Protein AF-A0A840IIK1-F1 (afdb_monomer_lite)

Foldseek 3Di:
DLPCLLVLLPPPQQDDPRDGQPPLQPHPQDDPPVSLVVLLVVCVVPVLVSLVSLLVSLVVVAASSLVSSLSSCCVNPHLPDDRPSSLVSLVSNLVNCQVVLFACLSDDPSSLVSCCVVVVHCCSSFQFPPQDQQPPPRADDDDFADAADWAWFFFAEPDPQTWTWIWGQYNVRWIFIWIFHQPDPVRRDTDIDTDDTDPGDLVRLLVCLSNRRADGPDGDPNNVSNHRGDPDD

Organism: NCBI:txid912552

Sequence (233 aa):
MLDGLADTITASLITYDGRELFRPRDSTFSIYADRVAPTYEAMRIDRQRAIGEIVDAAFAQGGWALYAGHKLIEETCGLDCREPRYLELLDAALGFLHDRECSGMCLNAPERERWIETNGSMASFWDLDGSAIPPPGSEPPVAELEIGESRLIARLEEREDSNLVFAERSTDGGLAAVIDSVWSDDDPRRSRTVWKTAGDLPSVLRAVADGLPGVPYWASDELRPYLPVRRSR

Secondary structure (DSSP, 8-state):
--TTHHHIIIIIISEETTEETT-TTT--S---HHHHHHHHHHHHH-HHHHHHHHHHHHHHH-THHHHHHHHHHHHHH-TT---HHHHHHHHHHHHHHHHTT--GGGS-HHHHHHHHHHHS-GGGT--B-SPPPPPTT-PPP-PPPPTT-EEEEEESSSSTT--EEEEEE-TTS-EEEEEEEES-SSS--EEEEEEEEESSHHHHHHHHHHH-SS--SEE-TTTGGG--BPPP-

Structure (mmCIF, N/CA/C/O backbone):
data_AF-A0A840IIK1-F1
#
_entry.id   AF-A0A840IIK1-F1
#
loop_
_atom_site.group_PDB
_atom_site.id
_atom_site.type_symbol
_atom_site.label_atom_id
_atom_site.label_alt_id
_atom_site.label_comp_id
_atom_site.label_asym_id
_atom_site.label_entity_id
_atom_site.label_seq_id
_atom_site.pdbx_PDB_ins_code
_atom_site.Cartn_x
_atom_site.Cartn_y
_atom_site.Cartn_z
_atom_site.occupancy
_atom_site.B_iso_or_equiv
_atom_site.auth_seq_id
_atom_site.auth_comp_id
_atom_site.auth_asym_id
_atom_site.auth_atom_id
_atom_site.pdbx_PDB_model_num
ATOM 1 N N . MET A 1 1 ? 26.921 -13.467 -17.399 1.00 48.44 1 MET A N 1
ATOM 2 C CA . MET A 1 1 ? 26.511 -13.250 -15.990 1.00 48.44 1 MET A CA 1
ATOM 3 C C . MET A 1 1 ? 25.258 -12.378 -15.878 1.00 48.44 1 MET A C 1
ATOM 5 O O . MET A 1 1 ? 24.652 -12.404 -14.824 1.00 48.44 1 MET A O 1
ATOM 9 N N . LEU A 1 2 ? 24.859 -11.659 -16.940 1.00 48.28 2 LEU A N 1
ATOM 10 C CA . LEU A 1 2 ? 23.604 -10.890 -17.004 1.00 48.28 2 LEU A CA 1
ATOM 11 C C . LEU A 1 2 ? 22.497 -11.586 -17.828 1.00 48.28 2 LEU A C 1
ATOM 13 O O . LEU A 1 2 ? 21.330 -11.221 -17.726 1.00 48.28 2 LEU A O 1
ATOM 17 N N . ASP A 1 3 ? 22.840 -12.628 -18.597 1.00 46.50 3 ASP A N 1
ATOM 18 C CA . ASP A 1 3 ? 21.863 -13.479 -19.285 1.00 46.50 3 ASP A CA 1
ATOM 19 C C . ASP A 1 3 ? 20.995 -14.204 -18.237 1.00 46.50 3 ASP A C 1
ATOM 21 O O . ASP A 1 3 ? 21.487 -15.085 -17.530 1.00 46.50 3 ASP A O 1
ATOM 25 N N . GLY A 1 4 ? 19.736 -13.778 -18.086 1.00 55.47 4 GLY A N 1
ATOM 26 C CA . GLY A 1 4 ? 18.767 -14.339 -17.128 1.00 55.47 4 GLY A CA 1
ATOM 27 C C . GLY A 1 4 ? 18.035 -13.312 -16.251 1.00 55.47 4 GLY A C 1
ATOM 28 O O . GLY A 1 4 ? 17.075 -13.666 -15.564 1.00 55.47 4 GLY A O 1
ATOM 29 N N . LEU A 1 5 ? 18.426 -12.030 -16.282 1.00 58.44 5 LEU A N 1
ATOM 30 C CA . LEU A 1 5 ? 17.709 -10.977 -15.544 1.00 58.44 5 LEU A CA 1
ATOM 31 C C . LEU A 1 5 ? 16.291 -10.765 -16.111 1.00 58.44 5 LEU A C 1
ATOM 33 O O . LEU A 1 5 ? 15.317 -10.698 -15.364 1.00 58.44 5 LEU A O 1
ATOM 37 N N . ALA A 1 6 ? 16.170 -10.768 -17.442 1.00 55.06 6 ALA A N 1
ATOM 38 C CA . ALA A 1 6 ? 14.887 -10.705 -18.140 1.00 55.06 6 ALA A CA 1
ATOM 39 C C . ALA A 1 6 ? 13.982 -11.909 -17.813 1.00 55.06 6 ALA A C 1
ATOM 41 O O . ALA A 1 6 ? 12.785 -11.724 -17.590 1.00 55.06 6 ALA A O 1
ATOM 42 N N . ASP A 1 7 ? 14.556 -13.112 -17.698 1.00 57.62 7 ASP A N 1
ATOM 43 C CA . ASP A 1 7 ? 13.843 -14.347 -17.322 1.00 57.62 7 ASP A CA 1
ATOM 44 C C . ASP A 1 7 ? 13.365 -14.318 -15.857 1.00 57.62 7 ASP A C 1
ATOM 46 O O . ASP A 1 7 ? 12.302 -14.840 -15.506 1.00 57.62 7 ASP A O 1
ATOM 50 N N . THR A 1 8 ? 14.124 -13.641 -14.988 1.00 57.56 8 THR A N 1
ATOM 51 C CA . THR A 1 8 ? 13.754 -13.412 -13.583 1.00 57.56 8 THR A CA 1
ATOM 52 C C . THR A 1 8 ? 12.526 -12.499 -13.481 1.00 57.56 8 THR A C 1
ATOM 54 O O . THR A 1 8 ? 11.625 -12.772 -12.685 1.00 57.56 8 THR A O 1
ATOM 57 N N . ILE A 1 9 ? 12.435 -11.476 -14.339 1.00 55.06 9 ILE A N 1
ATOM 58 C CA . ILE A 1 9 ? 11.309 -10.527 -14.379 1.00 55.06 9 ILE A CA 1
ATOM 59 C C . ILE A 1 9 ? 10.039 -11.158 -14.964 1.00 55.06 9 ILE A C 1
ATOM 61 O O . ILE A 1 9 ? 8.941 -10.901 -14.478 1.00 55.06 9 ILE A O 1
ATOM 65 N N . THR A 1 10 ? 10.176 -12.016 -15.975 1.00 53.28 10 THR A N 1
ATOM 66 C CA . THR A 1 10 ? 9.046 -12.544 -16.759 1.00 53.28 10 THR A CA 1
ATOM 67 C C . THR A 1 10 ? 8.268 -13.669 -16.095 1.00 53.28 10 THR A C 1
ATOM 69 O O . THR A 1 10 ? 7.045 -13.688 -16.195 1.00 53.28 10 THR A O 1
ATOM 72 N N . ALA A 1 11 ? 8.943 -14.614 -15.437 1.00 45.75 11 ALA A N 1
ATOM 73 C CA . ALA A 1 11 ? 8.281 -15.814 -14.911 1.00 45.75 11 ALA A CA 1
ATOM 74 C C . ALA A 1 11 ? 8.175 -15.839 -13.380 1.00 45.75 11 ALA A C 1
ATOM 76 O O . ALA A 1 11 ? 7.263 -16.455 -12.836 1.00 45.75 11 ALA A O 1
ATOM 77 N N . SER A 1 12 ? 9.110 -15.187 -12.682 1.00 46.91 12 SER A N 1
ATOM 78 C CA . SER A 1 12 ? 9.293 -15.367 -11.232 1.00 46.91 12 SER A CA 1
ATOM 79 C C . SER A 1 12 ? 8.802 -14.192 -10.393 1.00 46.91 12 SER A C 1
ATOM 81 O O . SER A 1 12 ? 8.529 -14.368 -9.212 1.00 46.91 12 SER A O 1
ATOM 83 N N . LEU A 1 13 ? 8.719 -13.000 -10.990 1.00 50.56 13 LEU A N 1
ATOM 84 C CA . LEU A 1 13 ? 8.170 -11.819 -10.335 1.00 50.56 13 LEU A CA 1
ATOM 85 C C . LEU A 1 13 ? 6.664 -11.715 -10.560 1.00 50.56 13 LEU A C 1
ATOM 87 O O . LEU A 1 13 ? 5.955 -11.352 -9.647 1.00 50.56 13 LEU A O 1
ATOM 91 N N . ILE A 1 14 ? 6.130 -12.075 -11.725 1.00 51.31 14 ILE A N 1
ATOM 92 C CA . ILE A 1 14 ? 4.693 -11.894 -11.981 1.00 51.31 14 ILE A CA 1
ATOM 93 C C . ILE A 1 14 ? 3.862 -12.908 -11.194 1.00 51.31 14 ILE A C 1
ATOM 95 O O . ILE A 1 14 ? 2.811 -12.540 -10.678 1.00 51.31 14 ILE A O 1
ATOM 99 N N . THR A 1 15 ? 4.340 -14.151 -11.054 1.00 49.41 15 THR A N 1
ATOM 100 C CA . THR A 1 15 ? 3.600 -15.220 -10.378 1.00 49.41 15 THR A CA 1
ATOM 101 C C . THR A 1 15 ? 4.445 -16.063 -9.427 1.00 49.41 15 THR A C 1
ATOM 103 O O . THR A 1 15 ? 5.536 -16.490 -9.795 1.00 49.41 15 THR A O 1
ATOM 106 N N . TYR A 1 16 ? 3.903 -16.389 -8.254 1.00 43.62 16 TYR A N 1
ATOM 107 C CA . TYR A 1 16 ? 4.421 -17.405 -7.333 1.00 43.62 16 TYR A CA 1
ATOM 108 C C . TYR A 1 16 ? 3.326 -18.431 -7.094 1.00 43.62 16 TYR A C 1
ATOM 110 O O . TYR A 1 16 ? 2.201 -18.062 -6.767 1.00 43.62 16 TYR A O 1
ATOM 118 N N . ASP A 1 17 ? 3.640 -19.703 -7.329 1.00 47.62 17 ASP A N 1
ATOM 119 C CA . ASP A 1 17 ? 2.693 -20.812 -7.168 1.00 47.62 17 ASP A CA 1
ATOM 120 C C . ASP A 1 17 ? 1.339 -20.592 -7.887 1.00 47.62 17 ASP A C 1
ATOM 122 O O . ASP A 1 17 ? 0.252 -20.844 -7.373 1.00 47.62 17 ASP A O 1
ATOM 126 N N . GLY A 1 18 ? 1.395 -20.026 -9.100 1.00 48.88 18 GLY A N 1
ATOM 127 C CA . GLY A 1 18 ? 0.210 -19.737 -9.917 1.00 48.88 18 GLY A CA 1
ATOM 128 C C . GLY A 1 18 ? -0.578 -18.477 -9.529 1.00 48.88 18 GLY A C 1
ATOM 129 O O . GLY A 1 18 ? -1.633 -18.233 -10.116 1.00 48.88 18 GLY A O 1
ATOM 130 N N . ARG A 1 19 ? -0.087 -17.656 -8.589 1.00 47.59 19 ARG A N 1
ATOM 131 C CA . ARG A 1 19 ? -0.745 -16.418 -8.124 1.00 47.59 19 ARG A CA 1
ATOM 132 C C . ARG A 1 19 ? 0.045 -15.173 -8.480 1.00 47.59 19 ARG A C 1
ATOM 134 O O . ARG A 1 19 ? 1.263 -15.191 -8.367 1.00 47.59 19 ARG A O 1
ATOM 141 N N . GLU A 1 20 ? -0.640 -14.091 -8.853 1.00 55.06 20 GLU A N 1
ATOM 142 C CA . GLU A 1 20 ? -0.004 -12.805 -9.167 1.00 55.06 20 GLU A CA 1
ATOM 143 C C . GLU A 1 20 ? 0.646 -12.177 -7.917 1.00 55.06 20 GLU A C 1
ATOM 145 O O . GLU A 1 20 ? -0.054 -11.728 -7.014 1.00 55.06 20 GLU A O 1
ATOM 150 N N . LEU A 1 21 ? 1.980 -12.113 -7.871 1.00 47.47 21 LEU A N 1
ATOM 151 C CA . LEU A 1 21 ? 2.758 -11.650 -6.706 1.00 47.47 21 LEU A CA 1
ATOM 152 C C . LEU A 1 21 ? 2.650 -10.148 -6.429 1.00 47.47 21 LEU A C 1
ATOM 154 O O . LEU A 1 21 ? 2.956 -9.700 -5.329 1.00 47.47 21 LEU A O 1
ATOM 158 N N . PHE A 1 22 ? 2.245 -9.366 -7.427 1.00 51.66 22 PHE A N 1
ATOM 159 C CA . PHE A 1 22 ? 2.295 -7.907 -7.377 1.00 51.66 22 PHE A CA 1
ATOM 160 C C . PHE A 1 22 ? 0.934 -7.248 -7.270 1.00 51.66 22 PHE A C 1
ATOM 162 O O . PHE A 1 22 ? 0.838 -6.051 -7.510 1.00 51.66 22 PHE A O 1
ATOM 169 N N . ARG A 1 23 ? -0.112 -7.971 -6.852 1.00 51.12 23 ARG A N 1
ATOM 170 C CA . ARG A 1 23 ? -1.316 -7.289 -6.376 1.00 51.12 23 ARG A CA 1
ATOM 171 C C . ARG A 1 23 ? -0.930 -6.492 -5.131 1.00 51.12 23 ARG A C 1
ATOM 173 O O . ARG A 1 23 ? -0.598 -7.104 -4.117 1.00 51.12 23 ARG A O 1
ATOM 180 N N . PRO A 1 24 ? -1.019 -5.150 -5.144 1.00 44.84 24 PRO A N 1
ATOM 181 C CA . PRO A 1 24 ? -0.663 -4.345 -3.979 1.00 44.84 24 PRO A CA 1
ATOM 182 C C . PRO A 1 24 ? -1.517 -4.669 -2.742 1.00 44.84 24 PRO A C 1
ATOM 184 O O . PRO A 1 24 ? -1.165 -4.294 -1.630 1.00 44.84 24 PRO A O 1
ATOM 187 N N . ARG A 1 25 ? -2.645 -5.373 -2.932 1.00 39.66 25 ARG A N 1
ATOM 188 C CA . ARG A 1 25 ? -3.500 -5.893 -1.859 1.00 39.66 25 ARG A CA 1
ATOM 189 C C . ARG A 1 25 ? -2.951 -7.144 -1.158 1.00 39.66 25 ARG A C 1
ATOM 191 O O . ARG A 1 25 ? -3.272 -7.321 0.012 1.00 39.66 25 ARG A O 1
ATOM 198 N N . ASP A 1 26 ? -2.117 -7.944 -1.826 1.00 39.00 26 ASP A N 1
ATOM 199 C CA . ASP A 1 26 ? -1.758 -9.304 -1.386 1.00 39.00 26 ASP A CA 1
ATOM 200 C C . ASP A 1 26 ? -0.263 -9.460 -1.051 1.00 39.00 26 ASP A C 1
ATOM 202 O O . ASP A 1 26 ? 0.130 -10.420 -0.390 1.00 39.00 26 ASP A O 1
ATOM 206 N N . SER A 1 27 ? 0.591 -8.521 -1.477 1.00 42.03 27 SER A N 1
ATOM 207 C CA . SER A 1 27 ? 2.039 -8.601 -1.259 1.00 42.03 27 SER A CA 1
ATOM 208 C C . SER A 1 27 ? 2.471 -7.730 -0.075 1.00 42.03 27 SER A C 1
ATOM 210 O O . SER A 1 27 ? 2.446 -6.497 -0.140 1.00 42.03 27 SER A O 1
ATOM 212 N N . THR A 1 28 ? 2.945 -8.353 1.003 1.00 41.72 28 THR A N 1
ATOM 213 C CA . THR A 1 28 ? 3.730 -7.668 2.035 1.00 41.72 28 THR A CA 1
ATOM 214 C C . THR A 1 28 ? 5.149 -7.407 1.516 1.00 41.72 28 THR A C 1
ATOM 216 O O . THR A 1 28 ? 6.083 -8.126 1.846 1.00 41.72 28 THR A O 1
ATOM 219 N N . PHE A 1 29 ? 5.287 -6.383 0.674 1.00 47.34 29 PHE A N 1
ATOM 220 C CA . PHE A 1 29 ? 6.441 -5.475 0.572 1.00 47.34 29 PHE A CA 1
ATOM 221 C C . PHE A 1 29 ? 7.881 -6.024 0.487 1.00 47.34 29 PHE A C 1
ATOM 223 O O . PHE A 1 29 ? 8.813 -5.294 0.805 1.00 47.34 29 PHE A O 1
ATOM 230 N N . SER A 1 30 ? 8.134 -7.235 -0.003 1.00 49.75 30 SER A N 1
ATOM 231 C CA . SER A 1 30 ? 9.507 -7.625 -0.344 1.00 49.75 30 SER A CA 1
ATOM 232 C C . SER A 1 30 ? 9.513 -8.597 -1.509 1.00 49.75 30 SER A C 1
ATOM 234 O O . SER A 1 30 ? 8.868 -9.644 -1.470 1.00 49.75 30 SER A O 1
ATOM 236 N N . ILE A 1 31 ? 10.253 -8.246 -2.560 1.00 55.19 31 ILE A N 1
ATOM 237 C CA . ILE A 1 31 ? 10.666 -9.236 -3.550 1.00 55.19 31 ILE A CA 1
ATOM 238 C C . ILE A 1 31 ? 11.525 -10.244 -2.792 1.00 55.19 31 ILE A C 1
ATOM 240 O O . ILE A 1 31 ? 12.481 -9.846 -2.130 1.00 55.19 31 ILE A O 1
ATOM 244 N N . TYR A 1 32 ? 11.174 -11.532 -2.855 1.00 55.47 32 TYR A N 1
ATOM 245 C CA . TYR A 1 32 ? 11.886 -12.571 -2.112 1.00 55.47 32 TYR A CA 1
ATOM 246 C C . TYR A 1 32 ? 13.407 -12.440 -2.291 1.00 55.47 32 TYR A C 1
ATOM 248 O O . TYR A 1 32 ? 13.907 -12.280 -3.407 1.00 55.47 32 TYR A O 1
ATOM 256 N N . ALA A 1 33 ? 14.142 -12.478 -1.175 1.00 52.97 33 ALA A N 1
ATOM 257 C CA . ALA A 1 33 ? 15.565 -12.137 -1.116 1.00 52.97 33 ALA A CA 1
ATOM 258 C C . ALA A 1 33 ? 16.447 -12.959 -2.080 1.00 52.97 33 ALA A C 1
ATOM 260 O O . ALA A 1 33 ? 17.458 -12.463 -2.581 1.00 52.97 33 ALA A O 1
ATOM 261 N N . ASP A 1 34 ? 16.051 -14.195 -2.385 1.00 56.12 34 ASP A N 1
ATOM 262 C CA . ASP A 1 34 ? 16.707 -15.076 -3.357 1.00 56.12 34 ASP A CA 1
ATOM 263 C C . ASP A 1 34 ? 16.598 -14.563 -4.805 1.00 56.12 34 ASP A C 1
ATOM 265 O O . ASP A 1 34 ? 17.477 -14.834 -5.623 1.00 56.12 34 ASP A O 1
ATOM 269 N N . ARG A 1 35 ? 15.563 -13.775 -5.117 1.00 60.09 35 ARG A N 1
ATOM 270 C CA . ARG A 1 35 ? 15.345 -13.143 -6.430 1.00 60.09 35 ARG A CA 1
ATOM 271 C C . ARG A 1 35 ? 16.007 -11.776 -6.556 1.00 60.09 35 ARG A C 1
ATOM 273 O O . ARG A 1 35 ? 16.349 -11.369 -7.664 1.00 60.09 35 ARG A O 1
ATOM 280 N N . VAL A 1 36 ? 16.238 -11.087 -5.439 1.00 64.62 36 VAL A N 1
ATOM 281 C CA . VAL A 1 36 ? 16.934 -9.790 -5.432 1.00 64.62 36 VAL A CA 1
ATOM 282 C C . VAL A 1 36 ? 18.457 -9.967 -5.455 1.00 64.62 36 VAL A C 1
ATOM 284 O O . VAL A 1 36 ? 19.153 -9.149 -6.051 1.00 64.62 36 VAL A O 1
ATOM 287 N N . ALA A 1 37 ? 18.999 -11.048 -4.879 1.00 69.50 37 ALA A N 1
ATOM 288 C CA . ALA A 1 37 ? 20.448 -11.262 -4.765 1.00 69.50 37 ALA A CA 1
ATOM 289 C C . ALA A 1 37 ? 21.234 -11.197 -6.099 1.00 69.50 37 ALA A C 1
ATOM 291 O O . ALA A 1 37 ? 22.254 -10.501 -6.138 1.00 69.50 37 ALA A O 1
ATOM 292 N N . PRO A 1 38 ? 20.790 -11.824 -7.210 1.00 70.94 38 PRO A N 1
ATOM 293 C CA . PRO A 1 38 ? 21.464 -11.674 -8.504 1.00 70.94 38 PRO A CA 1
ATOM 294 C C . PRO A 1 38 ? 21.407 -10.235 -9.031 1.00 70.94 38 PRO A C 1
ATOM 296 O O . PRO A 1 38 ? 22.366 -9.746 -9.628 1.00 70.94 38 PRO A O 1
ATOM 299 N N . THR A 1 39 ? 20.300 -9.539 -8.763 1.00 73.88 39 THR A N 1
ATOM 300 C CA . THR A 1 39 ? 20.103 -8.145 -9.162 1.00 73.88 39 THR A CA 1
ATOM 301 C C . THR A 1 39 ? 21.016 -7.205 -8.378 1.00 73.88 39 THR A C 1
ATOM 303 O O . THR A 1 39 ? 21.599 -6.305 -8.977 1.00 73.88 39 THR A O 1
ATOM 306 N N . TYR A 1 40 ? 21.226 -7.433 -7.076 1.00 78.50 40 TYR A N 1
ATOM 307 C CA . TYR A 1 40 ? 22.198 -6.669 -6.283 1.00 78.50 40 TYR A CA 1
ATOM 308 C C . TYR A 1 40 ? 23.610 -6.763 -6.863 1.00 78.50 40 TYR A C 1
ATOM 310 O O . TYR A 1 40 ? 24.291 -5.747 -6.989 1.00 78.50 40 TYR A O 1
ATOM 318 N N . GLU A 1 41 ? 24.050 -7.962 -7.251 1.00 80.25 41 GLU A N 1
ATOM 319 C CA . GLU A 1 41 ? 25.387 -8.147 -7.818 1.00 80.25 41 GLU A CA 1
ATOM 320 C C . GLU A 1 41 ? 25.516 -7.487 -9.198 1.00 80.25 41 GLU A C 1
ATOM 322 O O . GLU A 1 41 ? 26.504 -6.798 -9.461 1.00 80.25 41 GLU A O 1
ATOM 327 N N . ALA A 1 42 ? 24.497 -7.611 -10.054 1.00 81.06 42 ALA A N 1
ATOM 328 C CA . ALA A 1 42 ? 24.447 -6.915 -11.341 1.00 81.06 42 ALA A CA 1
ATOM 329 C C . ALA A 1 42 ? 24.504 -5.384 -11.171 1.00 81.06 42 ALA A C 1
ATOM 331 O O . ALA A 1 42 ? 25.323 -4.721 -11.812 1.00 81.06 42 ALA A O 1
ATOM 332 N N . MET A 1 43 ? 23.698 -4.835 -10.255 1.00 84.50 43 MET A N 1
ATOM 333 C CA . MET A 1 43 ? 23.668 -3.405 -9.925 1.00 84.50 43 MET A CA 1
ATOM 334 C C . MET A 1 43 ? 24.995 -2.907 -9.343 1.00 84.50 43 MET A C 1
ATOM 336 O O . MET A 1 43 ? 25.400 -1.776 -9.612 1.00 84.50 43 MET A O 1
ATOM 340 N N . ARG A 1 44 ? 25.698 -3.744 -8.570 1.00 85.19 44 ARG A N 1
ATOM 341 C CA . ARG A 1 44 ? 27.023 -3.435 -8.013 1.00 85.19 44 ARG A CA 1
ATOM 342 C C . ARG A 1 44 ? 28.104 -3.351 -9.094 1.00 85.19 44 ARG A C 1
ATOM 344 O O . ARG A 1 44 ? 29.035 -2.561 -8.951 1.00 85.19 44 ARG A O 1
ATOM 351 N N . ILE A 1 45 ? 28.014 -4.183 -10.133 1.00 88.12 45 ILE A N 1
ATOM 352 C CA . ILE A 1 45 ? 28.992 -4.237 -11.230 1.00 88.12 45 ILE A CA 1
ATOM 353 C C . ILE A 1 45 ? 28.777 -3.084 -12.214 1.00 88.12 45 ILE A C 1
ATOM 355 O O . ILE A 1 45 ? 29.727 -2.370 -12.529 1.00 88.12 45 ILE A O 1
ATOM 359 N N . ASP A 1 46 ? 27.550 -2.919 -12.709 1.00 87.62 46 ASP A N 1
ATOM 360 C CA . ASP A 1 46 ? 27.192 -1.899 -13.698 1.00 87.62 46 ASP A CA 1
ATOM 361 C C . ASP A 1 46 ? 25.717 -1.509 -13.536 1.00 87.62 46 ASP A C 1
ATOM 363 O O . ASP A 1 46 ? 24.815 -2.051 -14.180 1.00 87.62 46 ASP A O 1
ATOM 367 N N . ARG A 1 47 ? 25.481 -0.552 -12.634 1.00 88.94 47 ARG A N 1
ATOM 368 C CA . ARG A 1 47 ? 24.143 -0.077 -12.269 1.00 88.94 47 ARG A CA 1
ATOM 369 C C . ARG A 1 47 ? 23.343 0.414 -13.471 1.00 88.94 47 ARG A C 1
ATOM 371 O O . ARG A 1 47 ? 22.176 0.063 -13.611 1.00 88.94 47 ARG A O 1
ATOM 378 N N . GLN A 1 48 ? 23.951 1.232 -14.328 1.00 91.25 48 GLN A N 1
ATOM 379 C CA . GLN A 1 48 ? 23.238 1.864 -15.437 1.00 91.25 48 GLN A CA 1
ATOM 380 C C . GLN A 1 48 ? 22.780 0.817 -16.452 1.00 91.25 48 GLN A C 1
ATOM 382 O O . GLN A 1 48 ? 21.634 0.848 -16.909 1.00 91.25 48 GLN A O 1
ATOM 387 N N . ARG A 1 49 ? 23.657 -0.141 -16.769 1.00 88.06 49 ARG A N 1
ATOM 388 C CA . ARG A 1 49 ? 23.307 -1.256 -17.643 1.00 88.06 49 ARG A CA 1
ATOM 389 C C . ARG A 1 49 ? 22.235 -2.148 -17.022 1.00 88.06 49 ARG A C 1
ATOM 391 O O . ARG A 1 49 ? 21.267 -2.460 -17.707 1.00 88.06 49 ARG A O 1
ATOM 398 N N . ALA A 1 50 ? 22.375 -2.513 -15.748 1.00 88.94 50 ALA A N 1
ATOM 399 C CA . ALA A 1 50 ? 21.408 -3.362 -15.054 1.00 88.94 50 ALA A CA 1
ATOM 400 C C . ALA A 1 50 ? 20.012 -2.715 -14.992 1.00 88.94 50 ALA A C 1
ATOM 402 O O . ALA A 1 50 ? 19.026 -3.371 -15.315 1.00 88.94 50 ALA A O 1
ATOM 403 N N . ILE A 1 51 ? 19.918 -1.417 -14.667 1.00 91.44 51 ILE A N 1
ATOM 404 C CA . ILE A 1 51 ? 18.655 -0.660 -14.746 1.00 91.44 51 ILE A CA 1
ATOM 405 C C . ILE A 1 51 ? 18.089 -0.720 -16.163 1.00 91.44 51 ILE A C 1
ATOM 407 O O . ILE A 1 51 ? 16.908 -1.004 -16.331 1.00 91.44 51 ILE A O 1
ATOM 411 N N . GLY A 1 52 ? 18.921 -0.485 -17.181 1.00 91.62 52 GLY A N 1
ATOM 412 C CA . GLY A 1 52 ? 18.495 -0.553 -18.575 1.00 91.62 52 GLY A CA 1
ATOM 413 C C . GLY A 1 52 ? 17.880 -1.902 -18.948 1.00 91.62 52 GLY A C 1
ATOM 414 O O . GLY A 1 52 ? 16.792 -1.932 -19.513 1.00 91.62 52 GLY A O 1
ATOM 415 N N . GLU A 1 53 ? 18.529 -3.003 -18.571 1.00 88.81 53 GLU A N 1
ATOM 416 C CA . GLU A 1 53 ? 18.052 -4.365 -18.837 1.00 88.81 53 GLU A CA 1
ATOM 417 C C . GLU A 1 53 ? 16.730 -4.676 -18.108 1.00 88.81 53 GLU A C 1
ATOM 419 O O . GLU A 1 53 ? 15.840 -5.287 -18.701 1.00 88.81 53 GLU A O 1
ATOM 424 N N . ILE A 1 54 ? 16.556 -4.213 -16.860 1.00 88.12 54 ILE A N 1
ATOM 425 C CA . ILE A 1 54 ? 15.279 -4.345 -16.130 1.00 88.12 54 ILE A CA 1
ATOM 426 C C . ILE A 1 54 ? 14.172 -3.567 -16.838 1.00 88.12 54 ILE A C 1
ATOM 428 O O . ILE A 1 54 ? 13.082 -4.098 -17.047 1.00 88.12 54 ILE A O 1
ATOM 432 N N . VAL A 1 55 ? 14.452 -2.315 -17.207 1.00 93.00 55 VAL A N 1
ATOM 433 C CA . VAL A 1 55 ? 13.502 -1.430 -17.890 1.00 93.00 55 VAL A CA 1
ATOM 434 C C . VAL A 1 55 ? 13.066 -2.048 -19.219 1.00 93.00 55 VAL A C 1
ATOM 436 O O . VAL A 1 55 ? 11.868 -2.177 -19.463 1.00 93.00 55 VAL A O 1
ATOM 439 N N . ASP A 1 56 ? 14.015 -2.496 -20.044 1.00 91.31 56 ASP A N 1
ATOM 440 C CA . ASP A 1 56 ? 13.733 -3.131 -21.335 1.00 91.31 56 ASP A CA 1
ATOM 441 C C . ASP A 1 56 ? 12.872 -4.395 -21.177 1.00 91.31 56 ASP A C 1
ATOM 443 O O . ASP A 1 56 ? 11.886 -4.573 -21.896 1.00 91.31 56 ASP A O 1
ATOM 447 N N . ALA A 1 57 ? 13.191 -5.249 -20.199 1.00 86.06 57 ALA A N 1
ATOM 448 C CA . ALA A 1 57 ? 12.419 -6.458 -19.925 1.00 86.06 57 ALA A CA 1
ATOM 449 C C . ALA A 1 57 ? 10.998 -6.151 -19.422 1.00 86.06 57 ALA A C 1
ATOM 451 O O . ALA A 1 57 ? 10.037 -6.783 -19.865 1.00 86.06 57 ALA A O 1
ATOM 452 N N . ALA A 1 58 ? 10.851 -5.175 -18.524 1.00 87.81 58 ALA A N 1
ATOM 453 C CA . ALA A 1 58 ? 9.559 -4.774 -17.982 1.00 87.81 58 ALA A CA 1
ATOM 454 C C . ALA A 1 58 ? 8.646 -4.185 -19.069 1.00 87.81 58 ALA A C 1
ATOM 456 O O . ALA A 1 58 ? 7.482 -4.577 -19.168 1.00 87.81 58 ALA A O 1
ATOM 457 N N . PHE A 1 59 ? 9.173 -3.311 -19.933 1.00 93.00 59 PHE A N 1
ATOM 458 C CA . PHE A 1 59 ? 8.418 -2.747 -21.058 1.00 93.00 59 PHE A CA 1
ATOM 459 C C . PHE A 1 59 ? 8.042 -3.788 -22.112 1.00 93.00 59 PHE A C 1
ATOM 461 O O . PHE A 1 59 ? 6.937 -3.726 -22.649 1.00 93.00 59 PHE A O 1
ATOM 468 N N . ALA A 1 60 ? 8.917 -4.758 -22.393 1.00 87.88 60 ALA A N 1
ATOM 469 C CA . ALA A 1 60 ? 8.618 -5.827 -23.345 1.00 87.88 60 ALA A CA 1
ATOM 470 C C . ALA A 1 60 ? 7.413 -6.685 -22.920 1.00 87.88 60 ALA A C 1
ATOM 472 O O . ALA A 1 60 ? 6.722 -7.233 -23.777 1.00 87.88 60 ALA A O 1
ATOM 473 N N . GLN A 1 61 ? 7.161 -6.797 -21.614 1.00 85.25 61 GLN A N 1
ATOM 474 C CA . GLN A 1 61 ? 6.052 -7.577 -21.061 1.00 85.25 61 GLN A CA 1
ATOM 475 C C . GLN A 1 61 ? 4.813 -6.739 -20.749 1.00 85.25 61 GLN A C 1
ATOM 477 O O . GLN A 1 61 ? 3.687 -7.198 -20.941 1.00 85.25 61 GLN A O 1
ATOM 482 N N . GLY A 1 62 ? 5.006 -5.510 -20.268 1.00 87.19 62 GLY A N 1
ATOM 483 C CA . GLY A 1 62 ? 3.922 -4.646 -19.817 1.00 87.19 62 GLY A CA 1
ATOM 484 C C . GLY A 1 62 ? 3.200 -5.175 -18.571 1.00 87.19 62 GLY A C 1
ATOM 485 O O . GLY A 1 62 ? 3.654 -6.085 -17.874 1.00 87.19 62 GLY A O 1
ATOM 486 N N . GLY A 1 63 ? 2.046 -4.577 -18.271 1.00 83.88 63 GLY A N 1
ATOM 487 C CA . GLY A 1 63 ? 1.197 -4.991 -17.156 1.00 83.88 63 GLY A CA 1
ATOM 488 C C . GLY A 1 63 ? 1.921 -4.975 -15.804 1.00 83.88 63 GLY A C 1
ATOM 489 O O . GLY A 1 63 ? 2.685 -4.061 -15.501 1.00 83.88 63 GLY A O 1
ATOM 490 N N . TRP A 1 64 ? 1.725 -6.028 -15.006 1.00 80.44 64 TRP A N 1
ATOM 491 C CA . TRP A 1 64 ? 2.365 -6.176 -13.693 1.00 80.44 64 TRP A CA 1
ATOM 492 C C . TRP A 1 64 ? 3.900 -6.220 -13.745 1.00 80.44 64 TRP A C 1
ATOM 494 O O . TRP A 1 64 ? 4.537 -5.889 -12.746 1.00 80.44 64 TRP A O 1
ATOM 504 N N . ALA A 1 65 ? 4.508 -6.566 -14.888 1.00 81.88 65 ALA A N 1
ATOM 505 C CA . ALA A 1 65 ? 5.964 -6.554 -15.036 1.00 81.88 65 ALA A CA 1
ATOM 506 C C . ALA A 1 65 ? 6.551 -5.140 -14.892 1.00 81.88 65 ALA A C 1
ATOM 508 O O 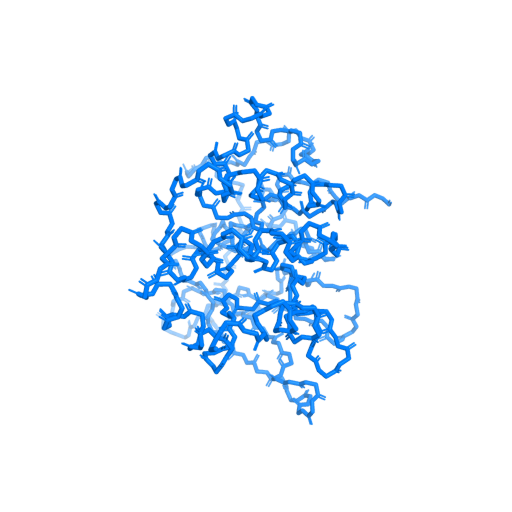. ALA A 1 65 ? 7.674 -4.994 -14.410 1.00 81.88 65 ALA A O 1
ATOM 509 N N . LEU A 1 66 ? 5.780 -4.105 -15.248 1.00 89.38 66 LEU A N 1
ATOM 510 C CA . LEU A 1 66 ? 6.171 -2.706 -15.064 1.00 89.38 66 LEU A CA 1
ATOM 511 C C . LEU A 1 66 ? 6.351 -2.385 -13.578 1.00 89.38 66 LEU A C 1
ATOM 513 O O . LEU A 1 66 ? 7.404 -1.901 -13.164 1.00 89.38 66 LEU A O 1
ATOM 517 N N . TYR A 1 67 ? 5.347 -2.723 -12.763 1.00 86.56 67 TYR A N 1
ATOM 518 C CA . TYR A 1 67 ? 5.400 -2.484 -11.322 1.00 86.56 67 TYR A CA 1
ATOM 519 C C . TYR A 1 67 ? 6.456 -3.358 -10.635 1.00 86.56 67 TYR A C 1
ATOM 521 O O . TYR A 1 67 ? 7.208 -2.867 -9.796 1.00 86.56 67 TYR A O 1
ATOM 529 N N . ALA A 1 68 ? 6.591 -4.620 -11.047 1.00 81.62 68 ALA A N 1
ATOM 530 C CA . ALA A 1 68 ? 7.627 -5.510 -10.534 1.00 81.62 68 ALA A CA 1
ATOM 531 C C . ALA A 1 68 ? 9.049 -4.991 -10.806 1.00 81.62 68 ALA A C 1
ATOM 533 O O . ALA A 1 68 ? 9.892 -4.994 -9.907 1.00 81.62 68 ALA A O 1
ATOM 534 N N . GLY A 1 69 ? 9.313 -4.519 -12.030 1.00 87.31 69 GLY A N 1
ATOM 535 C CA . GLY A 1 69 ? 10.600 -3.931 -12.403 1.00 87.31 69 GLY A CA 1
ATOM 536 C C . GLY A 1 69 ? 10.917 -2.673 -11.593 1.00 87.31 69 GLY A C 1
ATOM 537 O O . GLY A 1 69 ? 12.039 -2.526 -11.108 1.00 87.31 69 GLY A O 1
ATOM 538 N N . HIS A 1 70 ? 9.916 -1.812 -11.379 1.00 90.75 70 HIS A N 1
ATOM 539 C CA . HIS A 1 70 ? 10.026 -0.652 -10.490 1.00 90.75 70 HIS A CA 1
ATOM 540 C C . HIS A 1 70 ? 10.414 -1.064 -9.062 1.00 90.75 70 HIS A C 1
ATOM 542 O O . HIS A 1 70 ? 11.453 -0.623 -8.571 1.00 90.75 70 HIS A O 1
ATOM 548 N N . LYS A 1 71 ? 9.664 -1.976 -8.424 1.00 86.25 71 LYS A N 1
ATOM 549 C CA . LYS A 1 71 ? 9.970 -2.435 -7.055 1.00 86.25 71 LYS A CA 1
ATOM 550 C C . LYS A 1 71 ? 11.357 -3.064 -6.941 1.00 86.25 71 LYS A C 1
ATOM 552 O O . LYS A 1 71 ? 12.028 -2.868 -5.934 1.00 86.25 71 LYS A O 1
ATOM 557 N N . LEU A 1 72 ? 11.805 -3.786 -7.968 1.00 85.00 72 LEU A N 1
ATOM 558 C CA . LEU A 1 72 ? 13.137 -4.390 -7.993 1.00 85.00 72 LEU A CA 1
ATOM 559 C C . LEU A 1 72 ? 14.249 -3.340 -8.026 1.00 85.00 72 LEU A C 1
ATOM 561 O O . LEU A 1 72 ? 15.259 -3.478 -7.330 1.00 85.00 72 LEU A O 1
ATOM 565 N N . ILE A 1 73 ? 14.069 -2.283 -8.816 1.00 88.75 73 ILE A N 1
ATOM 566 C CA . ILE A 1 73 ? 15.008 -1.164 -8.826 1.00 88.75 73 ILE A CA 1
ATOM 567 C C . ILE A 1 73 ? 14.941 -0.430 -7.485 1.00 88.75 73 ILE A C 1
ATOM 569 O O . ILE A 1 73 ? 15.987 -0.227 -6.888 1.00 88.75 73 ILE A O 1
ATOM 573 N N . GLU A 1 74 ? 13.757 -0.108 -6.962 1.00 87.75 74 GLU A N 1
ATOM 574 C CA . GLU A 1 74 ? 13.590 0.557 -5.658 1.00 87.75 74 GLU A CA 1
ATOM 575 C C . GLU A 1 74 ? 14.322 -0.184 -4.523 1.00 87.75 74 GLU A C 1
ATOM 577 O O . GLU A 1 74 ? 15.106 0.424 -3.795 1.00 87.75 74 GLU A O 1
ATOM 582 N N . GLU A 1 75 ? 14.139 -1.502 -4.418 1.00 83.62 75 GLU A N 1
ATOM 583 C CA . GLU A 1 75 ? 14.749 -2.347 -3.379 1.00 83.62 75 GLU A CA 1
ATOM 584 C C . GLU A 1 75 ? 16.286 -2.393 -3.480 1.00 83.62 75 GLU A C 1
ATOM 586 O O . GLU A 1 75 ? 17.001 -2.494 -2.479 1.00 83.62 75 GLU A O 1
ATOM 591 N N . THR A 1 76 ? 16.822 -2.318 -4.701 1.00 84.69 76 THR A N 1
ATOM 592 C CA . THR A 1 76 ? 18.270 -2.425 -4.946 1.00 84.69 76 THR A CA 1
ATOM 593 C C . THR A 1 76 ? 18.989 -1.082 -4.935 1.00 84.69 76 THR A C 1
ATOM 595 O O . THR A 1 76 ? 20.156 -1.001 -4.554 1.00 84.69 76 THR A O 1
ATOM 598 N N . CYS A 1 77 ? 18.302 -0.029 -5.364 1.00 85.81 77 CYS A N 1
ATOM 599 C CA . CYS A 1 77 ? 18.858 1.295 -5.607 1.00 85.81 77 CYS A CA 1
ATOM 600 C C . CYS A 1 77 ? 18.463 2.335 -4.560 1.00 85.81 77 CYS A C 1
ATOM 602 O O . CYS A 1 77 ? 19.092 3.393 -4.540 1.00 85.81 77 CYS A O 1
ATOM 604 N N . GLY A 1 78 ? 17.449 2.051 -3.741 1.00 84.88 78 GLY A N 1
ATOM 605 C CA . GLY A 1 78 ? 16.848 2.992 -2.806 1.00 84.88 78 GLY A CA 1
ATOM 606 C C . GLY A 1 78 ? 15.733 3.843 -3.421 1.00 84.88 78 GLY A C 1
ATOM 607 O O . GLY A 1 78 ? 15.599 3.979 -4.641 1.00 84.88 78 GLY A O 1
ATOM 608 N N . LEU A 1 79 ? 14.946 4.458 -2.532 1.00 81.19 79 LEU A N 1
ATOM 609 C CA . LEU A 1 79 ? 13.824 5.351 -2.854 1.00 81.19 79 LEU A CA 1
ATOM 610 C C . LEU A 1 79 ? 14.247 6.646 -3.577 1.00 81.19 79 LEU A C 1
ATOM 612 O O . LEU A 1 79 ? 13.410 7.337 -4.153 1.00 81.19 79 LEU A O 1
ATOM 616 N N . ASP A 1 80 ? 15.530 7.002 -3.520 1.00 82.69 80 ASP A N 1
ATOM 617 C CA . ASP A 1 80 ? 16.111 8.223 -4.080 1.00 82.69 80 ASP A CA 1
ATOM 618 C C . ASP A 1 80 ? 16.729 8.022 -5.473 1.00 82.69 80 ASP A C 1
ATOM 620 O O . ASP A 1 80 ? 17.333 8.946 -6.019 1.00 82.69 80 ASP A O 1
ATOM 624 N N . CYS A 1 81 ? 16.563 6.846 -6.085 1.00 89.44 81 CYS A N 1
ATOM 625 C CA . CYS A 1 81 ? 17.005 6.601 -7.454 1.00 89.44 81 CYS A CA 1
ATOM 626 C C . CYS A 1 81 ? 16.304 7.560 -8.438 1.00 89.44 81 CYS A C 1
ATOM 628 O O . CYS A 1 81 ? 15.077 7.616 -8.505 1.00 89.44 81 CYS A O 1
ATOM 630 N N . ARG A 1 82 ? 17.079 8.317 -9.224 1.00 91.88 82 ARG A N 1
ATOM 631 C CA . ARG A 1 82 ? 16.569 9.291 -10.216 1.00 91.88 82 ARG A CA 1
ATOM 632 C C . ARG A 1 82 ? 17.090 9.042 -11.632 1.00 91.88 82 ARG A C 1
ATOM 634 O O . ARG A 1 82 ? 17.106 9.950 -12.457 1.00 91.88 82 ARG A O 1
ATOM 641 N N . GLU A 1 83 ? 17.536 7.822 -11.914 1.00 94.00 83 GLU A N 1
ATOM 642 C CA . GLU A 1 83 ? 18.017 7.446 -13.245 1.00 94.00 83 GLU A CA 1
ATOM 643 C C . GLU A 1 83 ? 16.906 7.631 -14.299 1.00 94.00 83 GLU A C 1
ATOM 645 O O . GLU A 1 83 ? 15.807 7.109 -14.099 1.00 94.00 83 GLU A O 1
ATOM 650 N N . PRO A 1 84 ? 17.145 8.330 -15.429 1.00 95.19 84 PRO A N 1
ATOM 651 C CA . PRO A 1 84 ? 16.082 8.685 -16.376 1.00 95.19 84 PRO A CA 1
ATOM 652 C C . PRO A 1 84 ? 15.267 7.491 -16.885 1.00 95.19 84 PRO A C 1
ATOM 654 O O . PRO A 1 84 ? 14.041 7.536 -16.882 1.00 95.19 84 PRO A O 1
ATOM 657 N N . ARG A 1 85 ? 15.938 6.382 -17.229 1.00 95.00 85 ARG A N 1
ATOM 658 C CA . ARG A 1 85 ? 15.267 5.150 -17.682 1.00 95.00 85 ARG A CA 1
ATOM 659 C C . ARG A 1 85 ? 14.386 4.522 -16.600 1.00 95.00 85 ARG A C 1
ATOM 661 O O . ARG A 1 85 ? 13.362 3.925 -16.908 1.00 95.00 85 ARG A O 1
ATOM 668 N N . TYR A 1 86 ? 14.791 4.640 -15.337 1.00 95.44 86 TYR A N 1
ATOM 669 C CA . TYR A 1 86 ? 13.984 4.172 -14.215 1.00 95.44 86 TYR A CA 1
ATOM 670 C C . TYR A 1 86 ? 12.750 5.056 -14.019 1.00 95.44 86 TYR A C 1
ATOM 672 O O . TYR A 1 86 ? 11.665 4.528 -13.806 1.00 95.44 86 TYR A O 1
ATOM 680 N N . LEU A 1 87 ? 12.884 6.379 -14.150 1.00 96.56 87 LEU A N 1
ATOM 681 C CA . LEU A 1 87 ? 11.742 7.290 -14.047 1.00 96.56 87 LEU A CA 1
ATOM 682 C C . LEU A 1 87 ? 10.693 7.028 -15.139 1.00 96.56 87 LEU A C 1
ATOM 684 O O . LEU A 1 87 ? 9.504 7.053 -14.841 1.00 96.56 87 LEU A O 1
ATOM 688 N N . GLU A 1 88 ? 11.117 6.700 -16.364 1.00 96.94 88 GLU A N 1
ATOM 689 C CA . GLU A 1 88 ? 10.208 6.270 -17.441 1.00 96.94 88 GLU A CA 1
ATOM 690 C C . GLU A 1 88 ? 9.433 4.994 -17.073 1.00 96.94 88 GLU A C 1
ATOM 692 O O . GLU A 1 88 ? 8.224 4.908 -17.293 1.00 96.94 88 GLU A O 1
ATOM 697 N N . LEU A 1 89 ? 10.115 4.005 -16.485 1.00 95.88 89 LEU A N 1
ATOM 698 C CA . LEU A 1 89 ? 9.475 2.780 -16.003 1.00 95.88 89 LEU A CA 1
ATOM 699 C C . LEU A 1 89 ? 8.505 3.058 -14.850 1.00 95.88 89 LEU A C 1
ATOM 701 O O . LEU A 1 89 ? 7.410 2.502 -14.839 1.00 95.88 89 LEU A O 1
ATOM 705 N N . LEU A 1 90 ? 8.892 3.906 -13.895 1.00 95.56 90 LEU A N 1
ATOM 706 C CA . LEU A 1 90 ? 8.047 4.294 -12.769 1.00 95.56 90 LEU A CA 1
ATOM 707 C C . LEU A 1 90 ? 6.766 4.979 -13.260 1.00 95.56 90 LEU A C 1
ATOM 709 O O . LEU A 1 90 ? 5.679 4.600 -12.833 1.00 95.56 90 LEU A O 1
ATOM 713 N N . ASP A 1 91 ? 6.864 5.914 -14.206 1.00 97.00 91 ASP A N 1
ATOM 714 C CA . ASP A 1 91 ? 5.688 6.569 -14.790 1.00 97.00 91 ASP A CA 1
ATOM 715 C C . ASP A 1 91 ? 4.752 5.555 -15.465 1.00 97.00 91 ASP A C 1
ATOM 717 O O . ASP A 1 91 ? 3.539 5.584 -15.246 1.00 97.00 91 ASP A O 1
ATOM 721 N N . ALA A 1 92 ? 5.309 4.608 -16.229 1.00 96.00 92 ALA A N 1
ATOM 722 C CA . ALA A 1 92 ? 4.535 3.541 -16.862 1.00 96.00 92 ALA A CA 1
ATOM 723 C C . ALA A 1 92 ? 3.890 2.590 -15.837 1.00 96.00 92 ALA A C 1
ATOM 725 O O . ALA A 1 92 ? 2.742 2.178 -16.010 1.00 96.00 92 ALA A O 1
ATOM 726 N N . ALA A 1 93 ? 4.600 2.255 -14.758 1.00 92.88 93 ALA A N 1
ATOM 727 C CA . ALA A 1 93 ? 4.091 1.414 -13.681 1.00 92.88 93 ALA A CA 1
ATOM 728 C C . ALA A 1 93 ? 2.939 2.089 -12.926 1.00 92.88 93 ALA A C 1
ATOM 730 O O . ALA A 1 93 ? 1.917 1.450 -12.678 1.00 92.88 93 ALA A O 1
ATOM 731 N N . LEU A 1 94 ? 3.068 3.379 -12.600 1.00 92.44 94 LEU A N 1
ATOM 732 C CA . LEU A 1 94 ? 2.007 4.143 -11.943 1.00 92.44 94 LEU A CA 1
ATOM 733 C C . LEU A 1 94 ? 0.787 4.308 -12.855 1.00 92.44 94 LEU A C 1
ATOM 735 O O . LEU A 1 94 ? -0.333 4.131 -12.385 1.00 92.44 94 LEU A O 1
ATOM 739 N N . GLY A 1 95 ? 0.992 4.575 -14.149 1.00 92.00 95 GLY A N 1
ATOM 740 C CA . GLY A 1 95 ? -0.093 4.610 -15.135 1.00 92.00 95 GLY A CA 1
ATOM 741 C C . GLY A 1 95 ? -0.836 3.276 -15.216 1.00 92.00 95 GLY A C 1
ATOM 742 O O . GLY A 1 95 ? -2.058 3.239 -15.148 1.00 92.00 95 GLY A O 1
ATOM 743 N N . PHE A 1 96 ? -0.104 2.160 -15.238 1.00 88.06 96 PHE A N 1
ATOM 744 C CA . PHE A 1 96 ? -0.711 0.831 -15.194 1.00 88.06 96 PHE A CA 1
ATOM 745 C C . PHE A 1 96 ? -1.519 0.583 -13.908 1.00 88.06 96 PHE A C 1
ATOM 747 O O . PHE A 1 96 ? -2.622 0.041 -13.976 1.00 88.06 96 PHE A O 1
ATOM 754 N N . LEU A 1 97 ? -0.997 0.961 -12.734 1.00 84.06 97 LEU A N 1
ATOM 755 C CA . LEU A 1 97 ? -1.731 0.830 -11.470 1.00 84.06 97 LEU A CA 1
ATOM 756 C C . LEU A 1 97 ? -3.014 1.667 -11.474 1.00 84.06 97 LEU A C 1
ATOM 758 O O . LEU A 1 97 ? -4.054 1.188 -11.019 1.00 84.06 97 LEU A O 1
ATOM 762 N N . HIS A 1 98 ? -2.936 2.887 -12.004 1.00 84.25 98 HIS A N 1
ATOM 763 C CA . HIS A 1 98 ? -4.077 3.781 -12.161 1.00 84.25 98 HIS A CA 1
ATOM 764 C C . HIS A 1 98 ? -5.157 3.176 -13.064 1.00 84.25 98 HIS A C 1
ATOM 766 O O . HIS A 1 98 ? -6.301 3.053 -12.635 1.00 84.25 98 HIS A O 1
ATOM 772 N N . ASP A 1 99 ? -4.780 2.684 -14.247 1.00 83.00 99 ASP A N 1
ATOM 773 C CA . ASP A 1 99 ? -5.688 2.018 -15.195 1.00 83.00 99 ASP A CA 1
ATOM 774 C C . ASP A 1 99 ? -6.338 0.749 -14.613 1.00 83.00 99 ASP A C 1
ATOM 776 O O . ASP A 1 99 ? -7.402 0.313 -15.054 1.00 83.00 99 ASP A O 1
ATOM 780 N N . ARG A 1 100 ? -5.691 0.125 -13.622 1.00 74.38 100 ARG A N 1
ATOM 781 C CA . ARG A 1 100 ? -6.206 -1.033 -12.876 1.00 74.38 100 ARG A CA 1
ATOM 782 C C . ARG A 1 100 ? -7.029 -0.655 -11.646 1.00 74.38 100 ARG A C 1
ATOM 784 O O . ARG A 1 100 ? -7.347 -1.547 -10.859 1.00 74.38 100 ARG A O 1
ATOM 791 N N . GLU A 1 101 ? -7.341 0.626 -11.465 1.00 71.69 101 GLU A N 1
ATOM 792 C CA . GLU A 1 101 ? -8.070 1.157 -10.309 1.00 71.69 101 GLU A CA 1
ATOM 793 C C . GLU A 1 101 ? -7.415 0.760 -8.974 1.00 71.69 101 GLU A C 1
ATOM 795 O O . GLU A 1 101 ? -8.074 0.542 -7.949 1.00 71.69 101 GLU A O 1
ATOM 800 N N . CYS A 1 102 ? -6.084 0.632 -8.968 1.00 70.94 102 CYS A N 1
ATOM 801 C CA . CYS A 1 102 ? -5.362 0.460 -7.721 1.00 70.94 102 CYS A CA 1
ATOM 802 C C . CYS A 1 102 ? -5.506 1.743 -6.908 1.00 70.94 102 CYS A C 1
ATOM 804 O O . CYS A 1 102 ? -5.296 2.846 -7.400 1.00 70.94 102 CYS A O 1
ATOM 806 N N . SER A 1 103 ? -5.857 1.592 -5.636 1.00 66.56 103 SER A N 1
ATOM 807 C CA . SER A 1 103 ? -5.975 2.730 -4.734 1.00 66.56 103 SER A CA 1
ATOM 808 C C . SER A 1 103 ? -4.621 3.420 -4.586 1.00 66.56 103 SER A C 1
ATOM 810 O O . SER A 1 103 ? -3.592 2.760 -4.436 1.00 66.56 103 SER A O 1
ATOM 812 N N . GLY A 1 104 ? -4.618 4.751 -4.545 1.00 65.25 104 GLY A N 1
ATOM 813 C CA . GLY A 1 104 ? -3.408 5.520 -4.261 1.00 65.25 104 GLY A CA 1
ATOM 814 C C . GLY A 1 104 ? -2.799 5.234 -2.879 1.00 65.25 104 GLY A C 1
ATOM 815 O O . GLY A 1 104 ? -1.674 5.659 -2.632 1.00 65.25 104 GLY A O 1
ATOM 816 N N . MET A 1 105 ? -3.496 4.510 -1.979 1.00 62.00 105 MET A N 1
ATOM 817 C CA . MET A 1 105 ? -2.966 4.113 -0.659 1.00 62.00 105 MET A CA 1
ATOM 818 C C . MET A 1 105 ? -1.920 3.013 -0.831 1.00 62.00 105 MET A C 1
ATOM 820 O O . MET A 1 105 ? -1.047 2.870 0.017 1.00 62.00 105 MET A O 1
ATOM 824 N N . CYS A 1 106 ? -1.952 2.291 -1.957 1.00 67.44 106 CYS A N 1
ATOM 825 C CA . CYS A 1 106 ? -0.904 1.357 -2.352 1.00 67.44 106 CYS A CA 1
ATOM 826 C C . CYS A 1 106 ? 0.432 2.050 -2.641 1.00 67.44 106 CYS A C 1
ATOM 828 O O . CYS A 1 106 ? 1.460 1.378 -2.647 1.00 67.44 106 CYS A O 1
ATOM 830 N N . LEU A 1 107 ? 0.416 3.355 -2.933 1.00 77.94 107 LEU A N 1
ATOM 831 C CA . LEU A 1 107 ? 1.617 4.081 -3.314 1.00 77.94 107 LEU A CA 1
ATOM 832 C C . LEU A 1 107 ? 2.386 4.543 -2.077 1.00 77.94 107 LEU A C 1
ATOM 834 O O . LEU A 1 107 ? 1.813 5.151 -1.170 1.00 77.94 107 LEU A O 1
ATOM 838 N N . ASN A 1 108 ? 3.698 4.335 -2.062 1.00 76.25 108 ASN A N 1
ATOM 839 C CA . ASN A 1 108 ? 4.604 4.945 -1.096 1.00 76.25 108 ASN A CA 1
ATOM 840 C C . ASN A 1 108 ? 4.757 6.463 -1.354 1.00 76.25 108 ASN A C 1
ATOM 842 O O . ASN A 1 108 ? 4.236 7.018 -2.322 1.00 76.25 108 ASN A O 1
ATOM 846 N N . ALA A 1 109 ? 5.427 7.182 -0.446 1.00 77.31 109 ALA A N 1
ATOM 847 C CA . ALA A 1 109 ? 5.558 8.637 -0.571 1.00 77.31 109 ALA A CA 1
ATOM 848 C C . ALA A 1 109 ? 6.262 9.084 -1.877 1.00 77.31 109 ALA A C 1
ATOM 850 O O . ALA A 1 109 ? 5.683 9.925 -2.566 1.00 77.31 109 ALA A O 1
ATOM 851 N N . PRO A 1 110 ? 7.415 8.506 -2.273 1.00 83.88 110 PRO A N 1
ATOM 852 C CA . PRO A 1 110 ? 8.056 8.814 -3.557 1.00 83.88 110 PRO A CA 1
ATOM 853 C C . PRO A 1 110 ? 7.177 8.563 -4.791 1.00 83.88 110 PRO A C 1
ATOM 855 O O . PRO A 1 110 ? 7.158 9.381 -5.707 1.00 83.88 110 PRO A O 1
ATOM 858 N N . GLU A 1 111 ? 6.421 7.464 -4.816 1.00 89.50 111 GLU A N 1
ATOM 859 C CA . GLU A 1 111 ? 5.491 7.130 -5.904 1.00 89.50 111 GLU A CA 1
ATOM 860 C C . GLU A 1 111 ? 4.382 8.187 -6.031 1.00 89.50 111 GLU A C 1
ATOM 862 O O . GLU A 1 111 ? 4.076 8.646 -7.134 1.00 89.50 111 GLU A O 1
ATOM 867 N N . ARG A 1 112 ? 3.828 8.647 -4.900 1.00 84.75 112 ARG A N 1
ATOM 868 C CA . ARG A 1 112 ? 2.838 9.738 -4.879 1.00 84.75 112 ARG A CA 1
ATOM 869 C C . ARG A 1 112 ? 3.425 11.059 -5.363 1.00 84.75 112 ARG A C 1
ATOM 871 O O . ARG A 1 112 ? 2.788 11.758 -6.146 1.00 84.75 112 ARG A O 1
ATOM 878 N N . GLU A 1 113 ? 4.627 11.409 -4.908 1.00 87.75 113 GLU A N 1
ATOM 879 C CA . GLU A 1 113 ? 5.323 12.617 -5.363 1.00 87.75 113 GLU A CA 1
ATOM 880 C C . GLU A 1 113 ? 5.561 12.580 -6.871 1.00 87.75 113 GLU A C 1
ATOM 882 O O . GLU A 1 113 ? 5.275 13.563 -7.556 1.00 87.75 113 GLU A O 1
ATOM 887 N N . ARG A 1 114 ? 6.010 11.434 -7.398 1.00 93.19 114 ARG A N 1
ATOM 888 C CA . ARG A 1 114 ? 6.224 11.263 -8.835 1.00 93.19 114 ARG A CA 1
ATOM 889 C C . ARG A 1 114 ? 4.929 11.401 -9.626 1.00 93.19 114 ARG A C 1
ATOM 891 O O . ARG A 1 114 ? 4.924 12.078 -10.649 1.00 93.19 114 ARG A O 1
ATOM 898 N N . TRP A 1 115 ? 3.829 10.823 -9.145 1.00 92.25 115 TRP A N 1
ATOM 899 C CA . TRP A 1 115 ? 2.529 10.992 -9.792 1.00 92.25 115 TRP A CA 1
ATOM 900 C C . TRP A 1 115 ? 2.086 12.457 -9.829 1.00 92.25 115 TRP A C 1
ATOM 902 O O . TRP A 1 115 ? 1.635 12.940 -10.865 1.00 92.25 115 TRP A O 1
ATOM 912 N N . ILE A 1 116 ? 2.234 13.190 -8.722 1.00 87.94 116 ILE A N 1
ATOM 913 C CA . ILE A 1 116 ? 1.915 14.625 -8.672 1.00 87.94 116 ILE A CA 1
ATOM 914 C C . ILE A 1 116 ? 2.799 15.409 -9.648 1.00 87.94 116 ILE A C 1
ATOM 916 O O . ILE A 1 116 ? 2.303 16.307 -10.324 1.00 87.94 116 ILE A O 1
ATOM 920 N N . GLU A 1 117 ? 4.086 15.073 -9.750 1.00 93.25 117 GLU A N 1
ATOM 921 C CA . GLU A 1 117 ? 5.020 15.718 -10.678 1.00 93.25 117 GLU A CA 1
ATOM 922 C C . GLU A 1 117 ? 4.569 15.571 -12.141 1.00 93.25 117 GLU A C 1
ATOM 924 O O . GLU A 1 117 ? 4.632 16.535 -12.903 1.00 93.25 117 GLU A O 1
ATOM 929 N N . THR A 1 118 ? 4.081 14.390 -12.532 1.00 94.31 118 THR A N 1
ATOM 930 C CA . THR A 1 118 ? 3.745 14.073 -13.931 1.00 94.31 118 THR A CA 1
ATOM 931 C C . THR A 1 118 ? 2.284 14.324 -14.299 1.00 94.31 118 THR A C 1
ATOM 933 O O . THR A 1 118 ? 1.991 14.638 -15.451 1.00 94.31 118 THR A O 1
ATOM 936 N N . ASN A 1 119 ? 1.366 14.245 -13.333 1.00 87.56 119 ASN A N 1
ATOM 937 C CA . ASN A 1 119 ? -0.083 14.354 -13.545 1.00 87.56 119 ASN A CA 1
ATOM 938 C C . ASN A 1 119 ? -0.721 15.545 -12.805 1.00 87.56 119 ASN A C 1
ATOM 940 O O . ASN A 1 119 ? -1.928 15.770 -12.891 1.00 87.56 119 ASN A O 1
ATOM 944 N N . GLY A 1 120 ? 0.070 16.323 -12.064 1.00 83.94 120 GLY A N 1
ATOM 945 C CA . GLY A 1 120 ? -0.330 17.553 -11.376 1.00 83.94 120 GLY A CA 1
ATOM 946 C C . GLY A 1 120 ? -1.079 17.356 -10.055 1.00 83.94 120 GLY A C 1
ATOM 947 O O . GLY A 1 120 ? -1.035 18.232 -9.193 1.00 83.94 120 GLY A O 1
ATOM 948 N N . SER A 1 121 ? -1.775 16.233 -9.864 1.00 80.94 121 SER A N 1
ATOM 949 C CA . SER A 1 121 ? -2.529 15.954 -8.640 1.00 80.94 121 SER A CA 1
ATOM 950 C C . SER A 1 121 ? -2.733 14.461 -8.423 1.00 80.94 121 SER A C 1
ATOM 952 O O . SER A 1 121 ? -2.909 13.695 -9.366 1.00 80.94 121 SER A O 1
ATOM 954 N N . MET A 1 122 ? -2.818 14.063 -7.154 1.00 77.56 122 MET A N 1
ATOM 955 C CA . MET A 1 122 ? -3.277 12.729 -6.779 1.00 77.56 122 MET A CA 1
ATOM 956 C C . MET A 1 122 ? -4.768 12.511 -7.066 1.00 77.56 122 MET A C 1
ATOM 958 O O . MET A 1 122 ? -5.199 11.370 -7.144 1.00 77.56 122 MET A O 1
ATOM 962 N N . ALA A 1 123 ? -5.563 13.572 -7.239 1.00 69.81 123 ALA A N 1
ATOM 963 C CA . ALA A 1 123 ? -7.013 13.471 -7.415 1.00 69.81 123 ALA A CA 1
ATOM 964 C C . ALA A 1 123 ? -7.440 12.637 -8.634 1.00 69.81 123 ALA A C 1
ATOM 966 O O . ALA A 1 123 ? -8.556 12.144 -8.644 1.00 69.81 123 ALA A O 1
ATOM 967 N N . SER A 1 124 ? -6.583 12.479 -9.649 1.00 69.88 124 SER A N 1
ATOM 968 C CA . SER A 1 124 ? -6.846 11.570 -10.770 1.00 69.88 124 SER A CA 1
ATOM 969 C C . SER A 1 124 ? -6.583 10.109 -10.416 1.00 69.88 124 SER A C 1
ATOM 971 O O . SER A 1 124 ? -7.264 9.243 -10.945 1.00 69.88 124 SER A O 1
ATOM 973 N N . PHE A 1 125 ? -5.625 9.838 -9.523 1.00 69.44 125 PHE A N 1
ATOM 974 C CA . PHE A 1 125 ? -5.275 8.486 -9.079 1.00 69.44 125 PHE A CA 1
ATOM 975 C C . PHE A 1 125 ? -6.336 7.887 -8.155 1.00 69.44 125 PHE A C 1
ATOM 977 O O . PHE A 1 125 ? -6.481 6.676 -8.020 1.00 69.44 125 PHE A O 1
ATOM 984 N N . TRP A 1 126 ? -7.063 8.761 -7.478 1.00 63.88 126 TRP A N 1
ATOM 985 C CA . TRP A 1 126 ? -8.083 8.398 -6.530 1.00 63.88 126 TRP A CA 1
ATOM 986 C C . TRP A 1 126 ? -9.461 8.688 -7.111 1.00 63.88 126 TRP A C 1
ATOM 988 O O . TRP A 1 126 ? -9.793 9.849 -7.337 1.00 63.88 126 TRP A O 1
ATOM 998 N N . ASP A 1 127 ? -10.326 7.683 -7.193 1.00 57.38 127 ASP A N 1
ATOM 999 C CA . ASP A 1 127 ? -11.772 7.924 -7.215 1.00 57.38 127 ASP A CA 1
ATOM 1000 C C . ASP A 1 127 ? -12.230 8.397 -5.822 1.00 57.38 127 ASP A C 1
ATOM 1002 O O . ASP A 1 127 ? -12.997 7.729 -5.115 1.00 57.38 127 ASP A O 1
ATOM 1006 N N . LEU A 1 128 ? -11.707 9.550 -5.379 1.00 56.97 128 LEU A N 1
ATOM 1007 C CA . LEU A 1 128 ? -12.153 10.166 -4.141 1.00 56.97 128 LEU A CA 1
ATOM 1008 C C . LEU A 1 128 ? -13.622 10.512 -4.309 1.00 56.97 128 LEU A C 1
ATOM 1010 O O . LEU A 1 128 ? -14.028 11.129 -5.294 1.00 56.97 128 LEU A O 1
ATOM 1014 N N . ASP A 1 129 ? -14.431 10.188 -3.310 1.00 55.81 129 ASP A N 1
ATOM 1015 C CA . ASP A 1 129 ? -15.823 10.631 -3.293 1.00 55.81 129 ASP A CA 1
ATOM 1016 C C . ASP A 1 129 ? -15.958 12.148 -3.042 1.00 55.81 129 ASP A C 1
ATOM 1018 O O . ASP A 1 129 ? -17.075 12.669 -3.019 1.00 55.81 129 ASP A O 1
ATOM 1022 N N . GLY A 1 130 ? -14.824 12.845 -2.885 1.00 53.38 130 GLY A N 1
ATOM 1023 C CA . GLY A 1 130 ? -14.717 14.260 -2.556 1.00 53.38 130 GLY A CA 1
ATOM 1024 C C . GLY A 1 130 ? -14.763 14.544 -1.053 1.00 53.38 130 GLY A C 1
ATOM 1025 O O . GLY A 1 130 ? -14.662 15.709 -0.667 1.00 53.38 130 GLY A O 1
ATOM 1026 N N . SER A 1 131 ? -14.896 13.523 -0.200 1.00 64.31 131 SER A N 1
ATOM 1027 C CA . SER A 1 131 ? -14.889 13.681 1.253 1.00 64.31 131 SER A CA 1
ATOM 1028 C C . SER A 1 131 ? -13.465 13.925 1.748 1.00 64.31 131 SER A C 1
ATOM 1030 O O . SER A 1 131 ? -12.555 13.132 1.511 1.00 64.31 131 SER A O 1
ATOM 1032 N N . ALA A 1 132 ? -13.254 15.035 2.453 1.00 67.56 132 ALA A N 1
ATOM 1033 C CA . ALA A 1 132 ? -11.997 15.272 3.147 1.00 67.56 132 ALA A CA 1
ATOM 1034 C C . ALA A 1 132 ? -11.893 14.329 4.353 1.00 67.56 132 ALA A C 1
ATOM 1036 O O . ALA A 1 132 ? -12.834 14.238 5.144 1.00 67.56 132 ALA A O 1
ATOM 1037 N N . ILE A 1 133 ? -10.738 13.679 4.527 1.00 75.75 133 ILE A N 1
ATOM 1038 C CA . ILE A 1 133 ? -10.429 12.979 5.778 1.00 75.75 133 ILE A CA 1
ATOM 1039 C C . ILE A 1 133 ? -10.481 14.023 6.907 1.00 75.75 133 ILE A C 1
ATOM 1041 O O . ILE A 1 133 ? -9.823 15.064 6.781 1.00 75.75 133 ILE A O 1
ATOM 1045 N N . PRO A 1 134 ? -11.217 13.782 8.009 1.00 80.94 134 PRO A N 1
ATOM 1046 C CA . PRO A 1 134 ? -11.235 14.693 9.147 1.00 80.94 134 PRO A CA 1
ATOM 1047 C C . PRO A 1 134 ? -9.804 14.998 9.609 1.00 80.94 134 PRO A C 1
ATOM 1049 O O . PRO A 1 134 ? -9.006 14.061 9.707 1.00 80.94 134 PRO A O 1
ATOM 1052 N N . PRO A 1 135 ? -9.417 16.254 9.885 1.00 80.25 135 PRO A N 1
ATOM 1053 C CA . PRO A 1 135 ? -8.121 16.527 10.497 1.00 80.25 135 PRO A CA 1
ATOM 1054 C C . PRO A 1 135 ? -8.025 15.945 11.922 1.00 80.25 135 PRO A C 1
ATOM 1056 O O . PRO A 1 135 ? -9.059 15.770 12.577 1.00 80.25 135 PRO A O 1
ATOM 1059 N N . PRO A 1 136 ? -6.804 15.669 12.421 1.00 79.06 136 PRO A N 1
ATOM 1060 C CA . PRO A 1 136 ? -6.582 15.273 13.809 1.00 79.06 136 PRO A CA 1
ATOM 1061 C C . PRO A 1 136 ? -7.280 16.202 14.810 1.00 79.06 136 PRO A C 1
ATOM 1063 O O . PRO A 1 136 ? -7.123 17.421 14.737 1.00 79.06 136 PRO A O 1
ATOM 1066 N N . GLY A 1 137 ? -8.051 15.638 15.737 1.00 79.44 137 GLY A N 1
ATOM 1067 C CA . GLY A 1 137 ? -8.834 16.365 16.743 1.00 79.44 137 GLY A CA 1
ATOM 1068 C C . GLY A 1 137 ? -10.217 16.844 16.279 1.00 79.44 137 GLY A C 1
ATOM 1069 O O . GLY A 1 137 ? -10.914 17.509 17.043 1.00 79.44 137 GLY A O 1
ATOM 1070 N N . SER A 1 138 ? -10.621 16.537 15.044 1.00 84.44 138 SER A N 1
ATOM 1071 C CA . SER A 1 138 ? -11.958 16.845 14.499 1.00 84.44 138 SER A CA 1
ATOM 1072 C C . SER A 1 138 ? -12.706 15.599 14.023 1.00 84.44 138 SER A C 1
ATOM 1074 O O . SER A 1 138 ? -13.656 15.678 13.243 1.00 84.44 138 SER A O 1
ATOM 1076 N N . GLU A 1 139 ? -12.239 14.435 14.462 1.00 85.00 139 GLU A N 1
ATOM 1077 C CA . GLU A 1 139 ? -12.831 13.156 14.131 1.00 85.00 139 GLU A CA 1
ATOM 1078 C C . GLU A 1 139 ? -14.296 13.073 14.571 1.00 85.00 139 GLU A C 1
ATOM 1080 O O . GLU A 1 139 ? -14.674 13.627 15.610 1.00 85.00 139 GLU A O 1
ATOM 1085 N N . PRO A 1 140 ? -15.137 12.352 13.811 1.00 85.06 140 PRO A N 1
ATOM 1086 C CA . PRO A 1 140 ? -16.465 12.015 14.287 1.00 85.06 140 PRO A CA 1
ATOM 1087 C C . PRO A 1 140 ? -16.363 11.190 15.579 1.00 85.06 140 PRO A C 1
ATOM 1089 O O . PRO A 1 140 ? -15.397 10.448 15.766 1.00 85.06 140 PRO A O 1
ATOM 1092 N N . PRO A 1 141 ? -17.351 11.302 16.480 1.00 85.94 141 PRO A N 1
ATOM 1093 C CA . PRO A 1 141 ? -17.365 10.518 17.704 1.00 85.94 141 PRO A CA 1
ATOM 1094 C C . PRO A 1 141 ? -17.413 9.022 17.377 1.00 85.94 141 PRO A C 1
ATOM 1096 O O . PRO A 1 141 ? -18.222 8.580 16.562 1.00 85.94 141 PRO A O 1
ATOM 1099 N N . VAL A 1 142 ? -16.556 8.259 18.051 1.00 90.69 142 VAL A N 1
ATOM 1100 C CA . VAL A 1 142 ? -16.441 6.803 17.923 1.00 90.69 142 VAL A CA 1
ATOM 1101 C C . VAL A 1 142 ? -16.783 6.187 19.274 1.00 90.69 142 VAL A C 1
ATOM 1103 O O . VAL A 1 142 ? -16.358 6.711 20.307 1.00 90.69 142 VAL A O 1
ATOM 1106 N N . ALA A 1 143 ? -17.557 5.102 19.292 1.00 92.75 143 ALA A N 1
ATOM 1107 C CA . ALA A 1 143 ? -17.869 4.431 20.548 1.00 92.75 143 ALA A CA 1
ATOM 1108 C C . ALA A 1 143 ? -16.594 3.803 21.125 1.00 92.75 143 ALA A C 1
ATOM 1110 O O . ALA A 1 143 ? -15.897 3.074 20.420 1.00 92.75 143 ALA A O 1
ATOM 1111 N N . GLU A 1 144 ? -16.288 4.057 22.399 1.00 94.19 144 GLU A N 1
ATOM 1112 C CA . GLU A 1 144 ? -15.126 3.440 23.045 1.00 94.19 144 GLU A CA 1
ATOM 1113 C C . GLU A 1 144 ? -15.223 1.906 23.042 1.00 94.19 144 GLU A C 1
ATOM 1115 O O . GLU A 1 144 ? -16.313 1.338 22.963 1.00 94.19 144 GLU A O 1
ATOM 1120 N N . LEU A 1 145 ? -14.064 1.247 23.115 1.00 96.25 145 LEU A N 1
ATOM 1121 C CA . LEU A 1 145 ? -13.971 -0.194 23.338 1.00 96.25 145 LEU A CA 1
ATOM 1122 C C . LEU A 1 145 ? -13.913 -0.487 24.841 1.00 96.25 145 LEU A C 1
ATOM 1124 O O . LEU A 1 145 ? -13.124 0.125 25.579 1.00 96.25 145 LEU A O 1
ATOM 1128 N N . GLU A 1 146 ? -14.692 -1.461 25.295 1.00 97.12 146 GLU A N 1
ATOM 1129 C CA . GLU A 1 146 ? -14.537 -2.038 26.628 1.00 97.12 146 GLU A CA 1
ATOM 1130 C C . GLU A 1 146 ? -13.214 -2.812 26.736 1.00 97.12 146 GLU A C 1
ATOM 1132 O O . GLU A 1 146 ? -12.640 -3.262 25.745 1.00 97.12 146 GLU A O 1
ATOM 1137 N N . ILE A 1 147 ? -12.689 -2.963 27.954 1.00 96.94 147 ILE A N 1
ATOM 1138 C CA . ILE A 1 147 ? -11.469 -3.749 28.180 1.00 96.94 147 ILE A CA 1
ATOM 1139 C C . ILE A 1 147 ? -11.727 -5.206 27.770 1.00 96.94 147 ILE A C 1
ATOM 1141 O O . ILE A 1 147 ? -12.628 -5.852 28.299 1.00 96.94 147 ILE A O 1
ATOM 1145 N N . GLY A 1 148 ? -10.902 -5.732 26.863 1.00 95.94 148 GLY A N 1
ATOM 1146 C CA . GLY A 1 148 ? -11.053 -7.064 26.279 1.00 95.94 148 GLY A CA 1
ATOM 1147 C C . GLY A 1 148 ? -11.995 -7.125 25.071 1.00 95.94 148 GLY A C 1
ATOM 1148 O O . GLY A 1 148 ? -12.161 -8.205 24.505 1.00 95.94 148 GLY A O 1
ATOM 1149 N N . GLU A 1 149 ? -12.610 -6.009 24.663 1.00 97.38 149 GLU A N 1
ATOM 1150 C CA . GLU A 1 149 ? -13.458 -5.961 23.470 1.00 97.38 149 GLU A CA 1
ATOM 1151 C C . GLU A 1 149 ? -12.616 -6.071 22.192 1.00 97.38 149 GLU A C 1
ATOM 1153 O O . GLU A 1 149 ? -11.538 -5.481 22.069 1.00 97.38 149 GLU A O 1
ATOM 1158 N N . SER A 1 150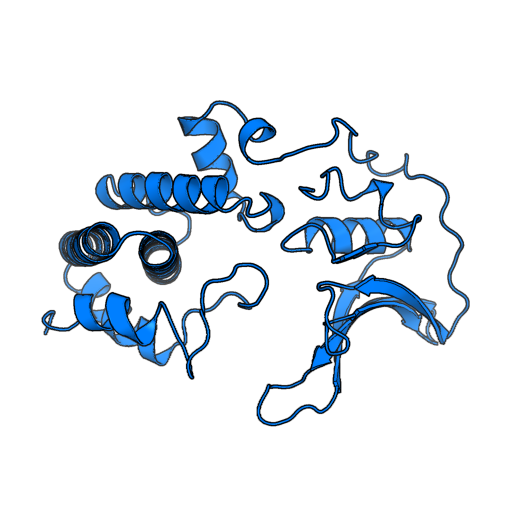 ? -13.160 -6.801 21.217 1.00 97.12 150 SER A N 1
ATOM 1159 C CA . SER A 1 150 ? -12.680 -6.866 19.839 1.00 97.12 150 SER A CA 1
ATOM 1160 C C . SER A 1 150 ? -13.837 -6.518 18.905 1.00 97.12 150 SER A C 1
ATOM 1162 O O . SER A 1 150 ? -14.888 -7.165 18.934 1.00 97.12 150 SER A O 1
ATOM 1164 N N . ARG A 1 151 ? -13.660 -5.481 18.083 1.00 97.38 151 ARG A N 1
ATOM 1165 C CA . ARG A 1 151 ? -14.680 -4.953 17.171 1.00 97.38 151 ARG A CA 1
ATOM 1166 C C . ARG A 1 151 ? -14.195 -5.052 15.734 1.00 97.38 151 ARG A C 1
ATOM 1168 O O . ARG A 1 151 ? -13.141 -4.523 15.396 1.00 97.38 151 ARG A O 1
ATOM 1175 N N . LEU A 1 152 ? -14.970 -5.707 14.871 1.00 96.88 152 LEU A N 1
ATOM 1176 C CA . LEU A 1 152 ? -14.657 -5.791 13.443 1.00 96.88 152 LEU A CA 1
ATOM 1177 C C . LEU A 1 152 ? -14.825 -4.412 12.789 1.00 96.88 152 LEU A C 1
ATOM 1179 O O . LEU A 1 152 ? -15.911 -3.835 12.838 1.00 96.88 152 LEU A O 1
ATOM 1183 N N . ILE A 1 153 ? -13.770 -3.910 12.146 1.00 96.19 153 ILE A N 1
ATOM 1184 C CA . ILE A 1 153 ? -13.765 -2.588 11.497 1.00 96.19 153 ILE A CA 1
ATOM 1185 C C . ILE A 1 153 ? -13.578 -2.662 9.980 1.00 96.19 153 ILE A C 1
ATOM 1187 O O . ILE A 1 153 ? -14.014 -1.749 9.280 1.00 96.19 153 ILE A O 1
ATOM 1191 N N . ALA A 1 154 ? -13.002 -3.750 9.450 1.00 92.88 154 ALA A N 1
ATOM 1192 C CA . ALA A 1 154 ? -12.922 -3.968 8.007 1.00 92.88 154 ALA A CA 1
ATOM 1193 C C . ALA A 1 154 ? -12.841 -5.450 7.602 1.00 92.88 154 ALA A C 1
ATOM 1195 O O . ALA A 1 154 ? -12.343 -6.293 8.349 1.00 92.88 154 ALA A O 1
ATOM 1196 N N . ARG A 1 155 ? -13.277 -5.743 6.370 1.00 90.19 155 ARG A N 1
ATOM 1197 C CA . ARG A 1 155 ? -12.995 -6.983 5.626 1.00 90.19 155 ARG A CA 1
ATOM 1198 C C . ARG A 1 155 ? -12.360 -6.607 4.294 1.00 90.19 155 ARG A C 1
ATOM 1200 O O . ARG A 1 155 ? -12.970 -5.846 3.545 1.00 90.19 155 ARG A O 1
ATOM 1207 N N . LEU A 1 156 ? -11.177 -7.133 3.988 1.00 83.88 156 LEU A N 1
ATOM 1208 C CA . LEU A 1 156 ? -10.405 -6.660 2.834 1.00 83.88 156 LEU A CA 1
ATOM 1209 C C . LEU A 1 156 ? -11.025 -7.061 1.482 1.00 83.88 156 LEU A C 1
ATOM 1211 O O . LEU A 1 156 ? -11.044 -6.249 0.561 1.00 83.88 156 LEU A O 1
ATOM 1215 N N . GLU A 1 157 ? -11.624 -8.248 1.386 1.00 81.12 157 GLU A N 1
ATOM 1216 C CA . GLU A 1 157 ? -12.192 -8.837 0.162 1.00 81.12 157 GLU A CA 1
ATOM 1217 C C . GLU A 1 157 ? -13.587 -9.440 0.392 1.00 81.12 157 GLU A C 1
ATOM 1219 O O . GLU A 1 157 ? -14.017 -9.637 1.523 1.00 81.12 157 GLU A O 1
ATOM 1224 N N . GLU A 1 158 ? -14.315 -9.746 -0.684 1.00 81.31 158 GLU A N 1
ATOM 1225 C CA . GLU A 1 158 ? -15.663 -10.334 -0.599 1.00 81.31 158 GLU A CA 1
ATOM 1226 C C . GLU A 1 158 ? -15.673 -11.739 0.005 1.00 81.31 158 GLU A C 1
ATOM 1228 O O . GLU A 1 158 ? -16.602 -12.111 0.730 1.00 81.31 158 GLU A O 1
ATOM 1233 N N . ARG A 1 159 ? -14.612 -12.497 -0.272 1.00 82.00 159 ARG A N 1
ATOM 1234 C CA . ARG A 1 159 ? -14.492 -13.918 0.042 1.00 82.00 159 ARG A CA 1
ATOM 1235 C C . ARG A 1 159 ? -14.638 -14.200 1.541 1.00 82.00 159 ARG A C 1
ATOM 1237 O O . ARG A 1 159 ? -14.283 -13.383 2.392 1.00 82.00 159 ARG A O 1
ATOM 1244 N N . GLU A 1 160 ? -15.136 -15.389 1.872 1.00 82.06 160 GLU A N 1
ATOM 1245 C CA . GLU A 1 160 ? -15.329 -15.817 3.267 1.00 82.06 160 GLU A CA 1
ATOM 1246 C C . GLU A 1 160 ? -14.009 -15.974 4.037 1.00 82.06 160 GLU A C 1
ATOM 1248 O O . GLU A 1 160 ? -13.948 -15.716 5.240 1.00 82.06 160 GLU A O 1
ATOM 1253 N N . ASP A 1 161 ? -12.938 -16.350 3.341 1.00 81.31 161 ASP A N 1
ATOM 1254 C CA . ASP A 1 161 ? -11.586 -16.515 3.876 1.00 81.31 161 ASP A CA 1
ATOM 1255 C C . ASP A 1 161 ? -10.793 -15.201 3.945 1.00 81.31 161 ASP A C 1
ATOM 1257 O O . ASP A 1 161 ? -9.643 -15.205 4.375 1.00 81.31 161 ASP A O 1
ATOM 1261 N N . SER A 1 162 ? -11.410 -14.067 3.597 1.00 84.25 162 SER A N 1
ATOM 1262 C CA . SER A 1 162 ? -10.737 -12.771 3.571 1.00 84.25 162 SER A CA 1
ATOM 1263 C C . SER A 1 162 ? -10.111 -12.393 4.917 1.00 84.25 162 SER A C 1
ATOM 1265 O O . SER A 1 162 ? -10.620 -12.721 5.999 1.00 84.25 162 SER A O 1
ATOM 1267 N N . ASN A 1 163 ? -9.014 -11.643 4.835 1.00 88.88 163 ASN A N 1
ATOM 1268 C CA . ASN A 1 163 ? -8.390 -10.990 5.973 1.00 88.88 163 ASN A CA 1
ATOM 1269 C C . ASN A 1 163 ? -9.375 -10.009 6.625 1.00 88.88 163 ASN A C 1
ATOM 1271 O O . ASN A 1 163 ? -9.993 -9.161 5.967 1.00 88.88 163 ASN A O 1
ATOM 1275 N N . LEU A 1 164 ? -9.511 -10.136 7.940 1.00 93.12 164 LEU A N 1
ATOM 1276 C CA . LEU A 1 164 ? -10.362 -9.286 8.762 1.00 93.12 164 LEU A CA 1
ATOM 1277 C C . LEU A 1 164 ? -9.493 -8.337 9.577 1.00 93.12 164 LEU A C 1
ATOM 1279 O O . LEU A 1 164 ? -8.415 -8.712 10.032 1.00 93.12 164 LEU A O 1
ATOM 1283 N N . VAL A 1 165 ? -9.974 -7.116 9.786 1.00 95.19 165 VAL A N 1
ATOM 1284 C CA . VAL A 1 165 ? -9.309 -6.132 10.642 1.00 95.19 165 VAL A CA 1
ATOM 1285 C C . VAL A 1 165 ? -10.215 -5.822 11.819 1.00 95.19 165 VAL A C 1
ATOM 1287 O O . VAL A 1 165 ? -11.361 -5.399 11.638 1.00 95.19 165 VAL A O 1
ATOM 1290 N N . PHE A 1 166 ? -9.686 -6.020 13.021 1.00 97.56 166 PHE A N 1
ATOM 1291 C CA . PHE A 1 166 ? -10.350 -5.724 14.283 1.00 97.56 166 PHE A CA 1
ATOM 1292 C C . PHE A 1 166 ? -9.672 -4.544 14.970 1.00 97.56 166 PHE A C 1
ATOM 1294 O O . PHE A 1 166 ? -8.449 -4.440 14.934 1.00 97.56 166 PHE A O 1
ATOM 1301 N N . ALA A 1 167 ? -10.449 -3.683 15.621 1.00 97.81 167 ALA A N 1
ATOM 1302 C CA . ALA A 1 167 ? -9.948 -2.821 16.681 1.00 97.81 167 ALA A CA 1
ATOM 1303 C C . ALA A 1 167 ? -10.134 -3.548 18.015 1.00 97.81 167 ALA A C 1
ATOM 1305 O O . ALA A 1 167 ? -11.222 -4.049 18.300 1.00 97.81 167 ALA A O 1
ATOM 1306 N N . GLU A 1 168 ? -9.083 -3.619 18.822 1.00 98.06 168 GLU A N 1
ATOM 1307 C CA . GLU A 1 168 ? -9.085 -4.334 20.093 1.00 98.06 168 GLU A CA 1
ATOM 1308 C C . GLU A 1 168 ? -8.589 -3.449 21.221 1.00 98.06 168 GLU A C 1
ATOM 1310 O O . GLU A 1 168 ? -7.675 -2.638 21.035 1.00 98.06 168 GLU A O 1
ATOM 1315 N N . ARG A 1 169 ? -9.162 -3.664 22.407 1.00 97.81 169 ARG A N 1
ATOM 1316 C CA . ARG A 1 169 ? -8.634 -3.120 23.651 1.00 97.81 169 ARG A CA 1
ATOM 1317 C C . ARG A 1 169 ? -8.128 -4.248 24.536 1.00 97.81 169 ARG A C 1
ATOM 1319 O O . ARG A 1 169 ? -8.908 -5.076 25.001 1.00 97.81 169 ARG A O 1
ATOM 1326 N N . SER A 1 170 ? -6.827 -4.284 24.787 1.00 94.69 170 SER A N 1
ATOM 1327 C CA . SER A 1 170 ? -6.201 -5.299 25.634 1.00 94.69 170 SER A CA 1
ATOM 1328 C C . SER A 1 170 ? -6.565 -5.121 27.111 1.00 94.69 170 SER A C 1
ATOM 1330 O O . SER A 1 170 ? -7.077 -4.085 27.541 1.00 94.69 170 SER A O 1
ATOM 1332 N N . THR A 1 171 ? -6.300 -6.149 27.923 1.00 93.81 171 THR A N 1
ATOM 1333 C CA . THR A 1 171 ? -6.627 -6.160 29.361 1.00 93.81 171 THR A CA 1
ATOM 1334 C C . THR A 1 171 ? -5.870 -5.115 30.180 1.00 93.81 171 THR A C 1
ATOM 1336 O O . THR A 1 171 ? -6.327 -4.726 31.249 1.00 93.81 171 THR A O 1
ATOM 1339 N N . ASP A 1 172 ? -4.716 -4.662 29.691 1.00 93.19 172 ASP A N 1
ATOM 1340 C CA . ASP A 1 172 ? -3.937 -3.550 30.250 1.00 93.19 172 ASP A CA 1
ATOM 1341 C C . ASP A 1 172 ? -4.417 -2.169 29.756 1.00 93.19 172 ASP A C 1
ATOM 1343 O O . ASP A 1 172 ? -3.861 -1.142 30.142 1.00 93.19 172 ASP A O 1
ATOM 1347 N N . GLY A 1 173 ? -5.472 -2.136 28.936 1.00 92.44 173 GLY A N 1
ATOM 1348 C CA . GLY A 1 173 ? -6.106 -0.926 28.425 1.00 92.44 173 GLY A CA 1
ATOM 1349 C C . GLY A 1 173 ? -5.526 -0.397 27.114 1.00 92.44 173 GLY A C 1
ATOM 1350 O O . GLY A 1 173 ? -6.056 0.597 26.614 1.00 92.44 173 GLY A O 1
ATOM 1351 N N . GLY A 1 174 ? -4.492 -1.037 26.556 1.00 95.62 174 GLY A N 1
ATOM 1352 C CA . GLY A 1 174 ? -3.906 -0.676 25.264 1.00 95.62 174 GLY A CA 1
ATOM 1353 C C . GLY A 1 174 ? -4.880 -0.850 24.096 1.00 95.62 174 GLY A C 1
ATOM 1354 O O . GLY A 1 174 ? -5.756 -1.709 24.133 1.00 95.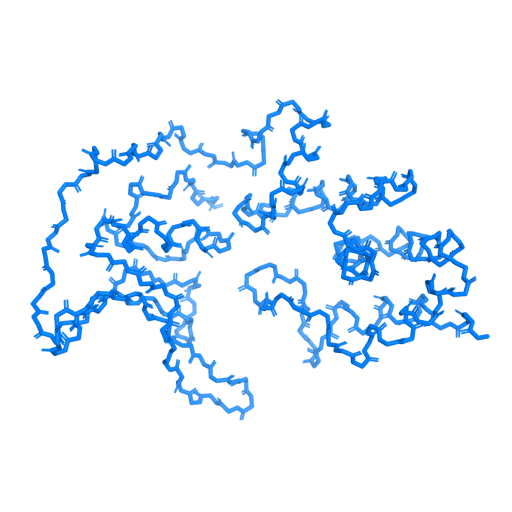62 174 GLY A O 1
ATOM 1355 N N . LEU A 1 175 ? -4.730 -0.025 23.057 1.00 97.62 175 LEU A N 1
ATOM 1356 C CA . LEU A 1 175 ? -5.559 -0.065 21.850 1.00 97.62 175 LEU A CA 1
ATOM 1357 C C . LEU A 1 175 ? -4.725 -0.443 20.627 1.00 97.62 175 LEU A C 1
ATOM 1359 O O . LEU A 1 175 ? -3.661 0.134 20.370 1.00 97.62 175 LEU A O 1
ATOM 1363 N N . ALA A 1 176 ? -5.229 -1.403 19.856 1.00 97.25 176 ALA A N 1
ATOM 1364 C CA . ALA A 1 176 ? -4.553 -1.911 18.674 1.00 97.25 176 ALA A CA 1
ATOM 1365 C C . ALA A 1 176 ? -5.531 -2.252 17.550 1.00 97.25 176 ALA A C 1
ATOM 1367 O O . ALA A 1 176 ? -6.661 -2.665 17.794 1.00 97.25 176 ALA A O 1
ATOM 1368 N N . ALA A 1 177 ? -5.065 -2.138 16.310 1.00 97.25 177 ALA A N 1
ATOM 1369 C CA . ALA A 1 177 ? -5.664 -2.840 15.190 1.00 97.25 177 ALA A CA 1
ATOM 1370 C C . ALA A 1 177 ? -4.974 -4.195 15.018 1.00 97.25 177 ALA A C 1
ATOM 1372 O O . ALA A 1 177 ? -3.743 -4.264 14.953 1.00 97.25 177 ALA A O 1
ATOM 1373 N N . VAL A 1 178 ? -5.761 -5.258 14.901 1.00 96.25 178 VAL A N 1
ATOM 1374 C CA . VAL A 1 178 ? -5.296 -6.628 14.680 1.00 96.25 178 VAL A CA 1
ATOM 1375 C C . VAL A 1 178 ? -5.792 -7.101 13.326 1.00 96.25 178 VAL A C 1
ATOM 1377 O O . VAL A 1 178 ? -6.985 -7.009 13.029 1.00 96.25 178 VAL A O 1
ATOM 1380 N N . ILE A 1 179 ? -4.877 -7.620 12.510 1.00 92.75 179 ILE A N 1
ATOM 1381 C CA . ILE A 1 179 ? -5.237 -8.348 11.295 1.00 92.75 179 ILE A CA 1
ATOM 1382 C C . ILE A 1 179 ? -5.391 -9.820 11.664 1.00 92.75 179 ILE A C 1
ATOM 1384 O O . ILE A 1 179 ? -4.483 -10.418 12.241 1.00 92.75 179 ILE A O 1
ATOM 1388 N N . ASP A 1 180 ? -6.541 -10.381 11.311 1.00 92.06 180 ASP A N 1
ATOM 1389 C CA . ASP A 1 180 ? -6.836 -11.806 11.354 1.00 92.06 180 ASP A CA 1
ATOM 1390 C C . ASP A 1 180 ? -6.827 -12.351 9.921 1.00 92.06 180 ASP A C 1
ATOM 1392 O O . ASP A 1 180 ? -7.797 -12.209 9.164 1.00 92.06 180 ASP A O 1
ATOM 1396 N N . SER A 1 181 ? -5.690 -12.913 9.527 1.00 86.88 181 SER A N 1
ATOM 1397 C CA . SER A 1 181 ? -5.431 -13.398 8.176 1.00 86.88 181 SER A CA 1
ATOM 1398 C C . SER A 1 181 ? -5.313 -14.909 8.146 1.00 86.88 181 SER A C 1
ATOM 1400 O O . SER A 1 181 ? -5.056 -15.557 9.158 1.00 86.88 181 SER A O 1
ATOM 1402 N N . VAL A 1 182 ? -5.467 -15.496 6.969 1.00 80.56 182 VAL A N 1
ATOM 1403 C CA . VAL A 1 182 ? -4.991 -16.864 6.754 1.00 80.56 182 VAL A CA 1
ATOM 1404 C C . VAL A 1 182 ? -3.455 -16.870 6.851 1.00 80.56 182 VAL A C 1
ATOM 1406 O O . VAL A 1 182 ? -2.812 -15.918 6.411 1.00 80.56 182 VAL A O 1
ATOM 1409 N N . TRP A 1 183 ? -2.866 -17.891 7.485 1.00 69.88 183 TRP A N 1
ATOM 1410 C CA . TRP A 1 183 ? -1.412 -18.023 7.632 1.00 69.88 183 TRP A CA 1
ATOM 1411 C C . TRP A 1 183 ? -0.737 -18.206 6.272 1.00 69.88 183 TRP A C 1
ATOM 1413 O O . TRP A 1 183 ? 0.180 -17.461 5.933 1.00 69.88 183 TRP A O 1
ATOM 1423 N N . SER A 1 184 ? -1.210 -19.177 5.491 1.00 71.06 184 SER A N 1
ATOM 1424 C CA . SER A 1 184 ? -0.877 -19.343 4.078 1.00 71.06 184 SER A CA 1
ATOM 1425 C C . SER A 1 184 ? -1.946 -20.182 3.382 1.00 71.06 184 SER A C 1
ATOM 1427 O O . SER A 1 184 ? -2.815 -20.772 4.018 1.00 71.06 184 SER A O 1
ATOM 1429 N N . ASP A 1 185 ? -1.880 -20.279 2.062 1.00 65.88 185 ASP A N 1
ATOM 1430 C CA . ASP A 1 185 ? -2.824 -21.110 1.311 1.00 65.88 185 ASP A CA 1
ATOM 1431 C C . ASP A 1 185 ? -2.669 -22.607 1.579 1.00 65.88 185 ASP A C 1
ATOM 1433 O O . ASP A 1 185 ? -3.656 -23.341 1.585 1.00 65.88 185 ASP A O 1
ATOM 1437 N N . ASP A 1 186 ? -1.438 -23.038 1.852 1.00 63.91 186 ASP A N 1
ATOM 1438 C CA . ASP A 1 186 ? -1.110 -24.421 2.210 1.00 63.91 186 ASP A CA 1
ATOM 1439 C C . ASP A 1 186 ? -1.448 -24.754 3.669 1.00 63.91 186 ASP A C 1
ATOM 1441 O O . ASP A 1 186 ? -1.625 -25.919 4.032 1.00 63.91 186 ASP A O 1
ATOM 1445 N N . ASP A 1 187 ? -1.530 -23.731 4.520 1.00 73.62 187 ASP A N 1
ATOM 1446 C CA . ASP A 1 187 ? -1.889 -23.839 5.926 1.00 73.62 187 ASP A CA 1
ATOM 1447 C C . ASP A 1 187 ? -2.989 -22.820 6.253 1.00 73.62 187 ASP A C 1
ATOM 1449 O O . ASP A 1 187 ? -2.701 -21.714 6.725 1.00 73.62 187 ASP A O 1
ATOM 1453 N N . PRO A 1 188 ? -4.270 -23.184 6.039 1.00 74.94 188 PRO A N 1
ATOM 1454 C CA . PRO A 1 188 ? -5.394 -22.256 6.122 1.00 74.94 188 PRO A CA 1
ATOM 1455 C C . PRO A 1 188 ? -5.732 -21.833 7.562 1.00 74.94 188 PRO A C 1
ATOM 1457 O O . PRO A 1 188 ? -6.808 -21.290 7.833 1.00 74.94 188 PRO A O 1
ATOM 1460 N N . ARG A 1 189 ? -4.849 -22.110 8.528 1.00 82.75 189 ARG A N 1
ATOM 1461 C CA . ARG A 1 189 ? -5.012 -21.668 9.910 1.00 82.75 189 ARG A CA 1
ATOM 1462 C C . ARG A 1 189 ? -4.998 -20.147 9.968 1.00 82.75 189 ARG A C 1
ATOM 1464 O O . ARG A 1 189 ? -4.160 -19.490 9.362 1.00 82.75 189 ARG A O 1
ATOM 1471 N N . ARG A 1 190 ? -5.925 -19.585 10.740 1.00 83.94 190 ARG A N 1
ATOM 1472 C CA . ARG A 1 190 ? -5.959 -18.148 11.008 1.00 83.94 190 ARG A CA 1
ATOM 1473 C C . ARG A 1 190 ? -4.768 -17.742 11.879 1.00 83.94 190 ARG A C 1
ATOM 1475 O O . ARG A 1 190 ? -4.429 -18.429 12.844 1.00 83.94 190 ARG A O 1
ATOM 1482 N N . SER A 1 191 ? -4.167 -16.614 11.537 1.00 86.44 191 SER A N 1
ATOM 1483 C CA . SER A 1 191 ? -3.082 -15.954 12.244 1.00 86.44 191 SER A CA 1
ATOM 1484 C C . SER A 1 191 ? -3.525 -14.552 12.621 1.00 86.44 191 SER A C 1
ATOM 1486 O O . SER A 1 191 ? -4.032 -13.807 11.784 1.00 86.44 191 SER A O 1
ATOM 1488 N N . ARG A 1 192 ? -3.316 -14.181 13.884 1.00 92.50 192 ARG A N 1
ATOM 1489 C CA . ARG A 1 192 ? -3.652 -12.852 14.397 1.00 92.50 192 ARG A CA 1
ATOM 1490 C C . ARG A 1 192 ? -2.376 -12.095 14.704 1.00 92.50 192 ARG A C 1
ATOM 1492 O O . ARG A 1 192 ? -1.575 -12.547 15.519 1.00 92.50 192 ARG A O 1
ATOM 1499 N N . THR A 1 193 ? -2.208 -10.940 14.072 1.00 89.25 193 THR A N 1
ATOM 1500 C CA . THR A 1 193 ? -1.022 -10.094 14.247 1.00 89.25 193 THR A CA 1
ATOM 1501 C C . THR A 1 193 ? -1.435 -8.667 14.569 1.00 89.25 193 THR A C 1
ATOM 1503 O O . THR A 1 193 ? -2.304 -8.096 13.906 1.00 89.25 193 THR A O 1
ATOM 1506 N N . VAL A 1 194 ? -0.796 -8.077 15.582 1.00 94.38 194 VAL A N 1
ATOM 1507 C CA . VAL A 1 194 ? -0.938 -6.646 15.874 1.00 94.38 194 VAL A CA 1
ATOM 1508 C C . VAL A 1 194 ? -0.354 -5.860 14.710 1.00 94.38 194 VAL A C 1
ATOM 1510 O O . VAL A 1 194 ? 0.825 -5.992 14.390 1.00 94.38 194 VAL A O 1
ATOM 1513 N N . TRP A 1 195 ? -1.189 -5.043 14.082 1.00 89.88 195 TRP A N 1
ATOM 1514 C CA . TRP A 1 195 ? -0.818 -4.291 12.894 1.00 89.88 195 TRP A CA 1
ATOM 1515 C C . TRP A 1 195 ? -0.491 -2.831 13.200 1.00 89.88 195 TRP A C 1
ATOM 1517 O O . TRP A 1 195 ? 0.532 -2.318 12.747 1.00 89.88 195 TRP A O 1
ATOM 1527 N N . LYS A 1 196 ? -1.345 -2.158 13.977 1.00 92.81 196 LYS A N 1
ATOM 1528 C CA . LYS A 1 196 ? -1.195 -0.746 14.363 1.00 92.81 196 LYS A CA 1
ATOM 1529 C C . LYS A 1 196 ? -1.546 -0.572 15.834 1.00 92.81 196 LYS A C 1
ATOM 1531 O O . LYS A 1 196 ? -2.396 -1.292 16.347 1.00 92.81 196 LYS A O 1
ATOM 1536 N N . THR A 1 197 ? -0.943 0.408 16.494 1.00 93.19 197 THR A N 1
ATOM 1537 C CA . THR A 1 197 ? -1.268 0.797 17.872 1.00 93.19 197 THR A CA 1
ATOM 1538 C C . THR A 1 197 ? -1.378 2.314 17.969 1.00 93.19 197 THR A C 1
ATOM 1540 O O . THR A 1 197 ? -0.713 3.035 17.222 1.00 93.19 197 THR A O 1
ATOM 1543 N N . ALA A 1 198 ? -2.230 2.804 18.868 1.00 92.81 198 ALA A N 1
ATOM 1544 C CA . A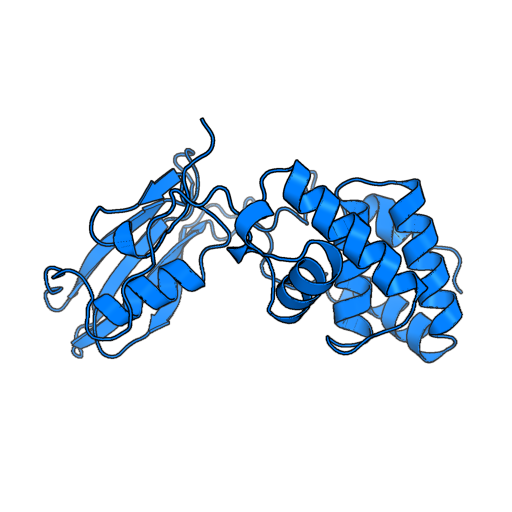LA A 1 198 ? -2.346 4.229 19.168 1.00 92.81 198 ALA A CA 1
ATOM 1545 C C . ALA A 1 198 ? -2.909 4.453 20.580 1.00 92.81 198 ALA A C 1
ATOM 1547 O O . ALA A 1 198 ? -3.332 3.510 21.247 1.00 92.81 198 ALA A O 1
ATOM 1548 N N . GLY A 1 199 ? -2.895 5.708 21.040 1.00 92.69 199 GLY A N 1
ATOM 1549 C CA . GLY A 1 199 ? -3.400 6.080 22.367 1.00 92.69 199 GLY A CA 1
ATOM 1550 C C . GLY A 1 199 ? -4.928 6.101 22.481 1.00 92.69 199 GLY A C 1
ATOM 1551 O O . GLY A 1 199 ? -5.450 6.008 23.588 1.00 92.69 199 GLY A O 1
ATOM 1552 N N . ASP A 1 200 ? -5.638 6.198 21.356 1.00 93.38 200 ASP A N 1
ATOM 1553 C CA . ASP A 1 200 ? -7.097 6.263 21.287 1.00 93.38 200 ASP A CA 1
ATOM 1554 C C . ASP A 1 200 ? -7.634 5.595 20.009 1.00 93.38 200 ASP A C 1
ATOM 1556 O O . ASP A 1 200 ? -6.900 5.341 19.048 1.00 93.38 200 ASP A O 1
ATOM 1560 N N . LEU A 1 201 ? -8.930 5.271 20.017 1.00 94.88 201 LEU A N 1
ATOM 1561 C CA . LEU A 1 201 ? -9.582 4.545 18.928 1.00 94.88 201 LEU A CA 1
ATOM 1562 C C . LEU A 1 201 ? -9.652 5.351 17.614 1.00 94.88 201 LEU A C 1
ATOM 1564 O O . LEU A 1 201 ? -9.348 4.764 16.576 1.00 94.88 201 LEU A O 1
ATOM 1568 N N . PRO A 1 202 ? -9.970 6.663 17.604 1.00 93.88 202 PRO A N 1
ATOM 1569 C CA . PRO A 1 202 ? -9.892 7.472 16.385 1.00 93.88 202 PRO A CA 1
ATOM 1570 C C . PRO A 1 202 ? -8.512 7.426 15.713 1.00 93.88 202 PRO A C 1
ATOM 1572 O O . PRO A 1 202 ? -8.418 7.285 14.492 1.00 93.88 202 PRO A O 1
ATOM 1575 N N . SER A 1 203 ? -7.433 7.467 16.498 1.00 91.56 203 SER A N 1
ATOM 1576 C CA . SER A 1 203 ? -6.064 7.352 15.991 1.00 91.56 203 SER A CA 1
ATOM 1577 C C . SER A 1 203 ? -5.763 5.958 15.439 1.00 91.56 203 SER A C 1
ATOM 1579 O O . SER A 1 203 ? -5.087 5.848 14.415 1.00 91.56 203 SER A O 1
ATOM 1581 N N . VAL A 1 204 ? -6.291 4.890 16.057 1.00 94.62 204 VAL A N 1
ATOM 1582 C CA . VAL A 1 204 ? -6.212 3.529 15.493 1.00 94.62 204 VAL A CA 1
ATOM 1583 C C . VAL A 1 204 ? -6.939 3.458 14.148 1.00 94.62 204 VAL A C 1
ATOM 1585 O O . VAL A 1 204 ? -6.365 2.962 13.182 1.00 94.62 204 VAL A O 1
ATOM 1588 N N . LEU A 1 205 ? -8.169 3.973 14.054 1.00 93.69 205 LEU A N 1
ATOM 1589 C CA . LEU A 1 205 ? -8.962 3.952 12.818 1.00 93.69 205 LEU A CA 1
ATOM 1590 C C . LEU A 1 205 ? -8.284 4.731 11.689 1.00 93.69 205 LEU A C 1
ATOM 1592 O O . LEU A 1 205 ? -8.216 4.235 10.565 1.00 93.69 205 LEU A O 1
ATOM 1596 N N . ARG A 1 206 ? -7.710 5.900 11.993 1.00 89.06 206 ARG A N 1
ATOM 1597 C CA . ARG A 1 206 ? -6.895 6.661 11.039 1.00 89.06 206 ARG A CA 1
ATOM 1598 C C . ARG A 1 206 ? -5.680 5.860 10.575 1.00 89.06 206 ARG A C 1
ATOM 1600 O O . ARG A 1 206 ? -5.474 5.721 9.377 1.00 89.06 206 ARG A O 1
ATOM 1607 N N . ALA A 1 207 ? -4.917 5.282 11.504 1.00 87.00 207 ALA A N 1
ATOM 1608 C CA . ALA A 1 207 ? -3.734 4.490 11.168 1.00 87.00 207 ALA A CA 1
ATOM 1609 C C . ALA A 1 207 ? -4.064 3.232 10.345 1.00 87.00 207 ALA A C 1
ATOM 1611 O O . ALA A 1 207 ? -3.237 2.784 9.547 1.00 87.00 207 ALA A O 1
ATOM 1612 N N . VAL A 1 208 ? -5.254 2.654 10.546 1.00 89.38 208 VAL A N 1
ATOM 1613 C CA . VAL A 1 208 ? -5.792 1.570 9.715 1.00 89.38 208 VAL A CA 1
ATOM 1614 C C . VAL A 1 208 ? -6.126 2.087 8.326 1.00 89.38 208 VAL A C 1
ATOM 1616 O O . VAL A 1 208 ? -5.654 1.501 7.360 1.00 89.38 208 VAL A O 1
ATOM 1619 N N . ALA A 1 209 ? -6.892 3.173 8.215 1.00 84.88 209 ALA A N 1
ATOM 1620 C CA . ALA A 1 209 ? -7.244 3.754 6.925 1.00 84.88 209 ALA A CA 1
ATOM 1621 C C . ALA A 1 209 ? -5.998 4.098 6.099 1.00 84.88 209 ALA A C 1
ATOM 1623 O O . ALA A 1 209 ? -5.894 3.646 4.966 1.00 84.88 209 ALA A O 1
ATOM 1624 N N . ASP A 1 210 ? -5.007 4.755 6.704 1.00 78.00 210 ASP A N 1
ATOM 1625 C CA . ASP A 1 210 ? -3.727 5.092 6.065 1.00 78.00 210 ASP A CA 1
ATOM 1626 C C . ASP A 1 210 ? -2.895 3.855 5.677 1.00 78.00 210 ASP A C 1
ATOM 1628 O O . ASP A 1 210 ? -2.039 3.925 4.795 1.00 78.00 210 ASP A O 1
ATOM 1632 N N . GLY A 1 211 ? -3.089 2.732 6.375 1.00 74.00 211 GLY A N 1
ATOM 1633 C CA . GLY A 1 211 ? -2.359 1.487 6.144 1.00 74.00 211 GLY A CA 1
ATOM 1634 C C . GLY A 1 211 ? -3.026 0.541 5.150 1.00 74.00 211 GLY A C 1
ATOM 1635 O O . GLY A 1 211 ? -2.379 -0.399 4.689 1.00 74.00 211 GLY A O 1
ATOM 1636 N N . LEU A 1 212 ? -4.310 0.733 4.845 1.00 75.31 212 LEU A N 1
ATOM 1637 C CA . LEU A 1 212 ? -5.032 -0.145 3.935 1.00 75.31 212 LEU A CA 1
ATOM 1638 C C . LEU A 1 212 ? -4.477 0.018 2.508 1.00 75.31 212 LEU A C 1
ATOM 1640 O O . LEU A 1 212 ? -4.234 1.133 2.067 1.00 75.31 212 LEU A O 1
ATOM 1644 N N . PRO A 1 213 ? -4.301 -1.066 1.736 1.00 56.88 213 PRO A N 1
ATOM 1645 C CA . PRO A 1 213 ? -3.860 -0.940 0.347 1.00 56.88 213 PRO A CA 1
ATOM 1646 C C . PRO A 1 213 ? -4.969 -0.317 -0.520 1.00 56.88 213 PRO A C 1
ATOM 1648 O O . PRO A 1 213 ? -4.728 0.492 -1.409 1.00 56.88 213 PRO A O 1
ATOM 1651 N N . GLY A 1 214 ? -6.237 -0.603 -0.227 1.00 67.19 214 GLY A N 1
ATOM 1652 C CA . GLY A 1 214 ? -7.359 0.009 -0.927 1.00 67.19 214 GLY A CA 1
ATOM 1653 C C . GLY A 1 214 ? -8.654 -0.043 -0.147 1.00 67.19 214 GLY A C 1
ATOM 1654 O O . GLY A 1 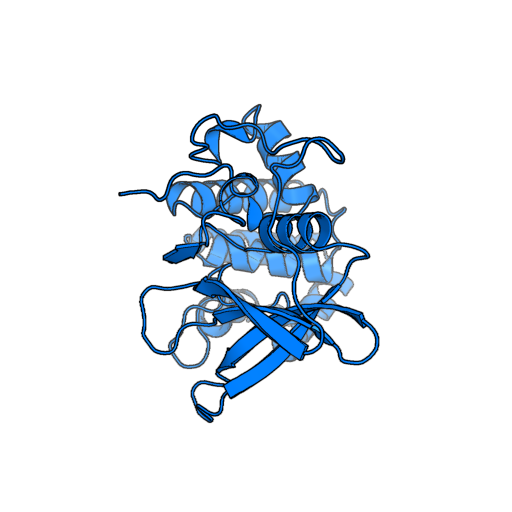214 ? -8.669 -0.414 1.025 1.00 67.19 214 GLY A O 1
ATOM 1655 N N . VAL A 1 215 ? -9.749 0.330 -0.813 1.00 72.94 215 VAL A N 1
ATOM 1656 C CA . VAL A 1 215 ? -11.074 0.289 -0.192 1.00 72.94 215 VAL A CA 1
ATOM 1657 C C . VAL A 1 215 ? -11.415 -1.163 0.144 1.00 72.94 215 VAL A C 1
ATOM 1659 O O . VAL A 1 215 ? -11.501 -1.986 -0.772 1.00 72.94 215 VAL A O 1
ATOM 1662 N N . PRO A 1 216 ? -11.622 -1.495 1.427 1.00 76.81 216 PRO A N 1
ATOM 1663 C CA . PRO A 1 216 ? -11.955 -2.853 1.831 1.00 76.81 216 PRO A CA 1
ATOM 1664 C C . PRO A 1 216 ? -13.331 -3.237 1.274 1.00 76.81 216 PRO A C 1
ATOM 1666 O O . PRO A 1 216 ? -14.166 -2.357 1.044 1.00 76.81 216 PRO A O 1
ATOM 1669 N N . TYR A 1 217 ? -13.612 -4.534 1.103 1.00 79.50 217 TYR A N 1
ATOM 1670 C CA . TYR A 1 217 ? -14.943 -5.057 0.747 1.00 79.50 217 TYR A CA 1
ATOM 1671 C C . TYR A 1 217 ? -16.021 -4.806 1.808 1.00 79.50 217 TYR A C 1
ATOM 1673 O O . TYR A 1 217 ? -17.220 -4.756 1.516 1.00 79.50 217 TYR A O 1
ATOM 1681 N N . TRP A 1 218 ? -15.643 -4.518 3.041 1.00 87.06 218 TRP A N 1
ATOM 1682 C CA . TRP A 1 218 ? -16.549 -3.922 4.015 1.00 87.06 218 TRP A CA 1
ATOM 1683 C C . TRP A 1 218 ? -15.754 -3.049 4.977 1.00 87.06 218 TRP A C 1
ATOM 1685 O O . TRP A 1 218 ? -14.636 -3.401 5.338 1.00 87.06 218 TRP A O 1
ATOM 1695 N N . ALA A 1 219 ? -16.325 -1.914 5.369 1.00 88.31 219 ALA A N 1
ATOM 1696 C CA . ALA A 1 219 ? -15.795 -1.041 6.407 1.00 88.31 219 ALA A CA 1
ATOM 1697 C C . ALA A 1 219 ? -16.939 -0.681 7.351 1.00 88.31 219 ALA A C 1
ATOM 1699 O O . ALA A 1 219 ? -18.062 -0.455 6.887 1.00 88.31 219 ALA A O 1
ATOM 1700 N N . SER A 1 220 ? -16.645 -0.611 8.647 1.00 90.69 220 SER A N 1
ATOM 1701 C CA . SER A 1 220 ? -17.589 -0.077 9.623 1.00 90.69 220 SER A CA 1
ATOM 1702 C C . SER A 1 220 ? -17.881 1.399 9.338 1.00 90.69 220 SER A C 1
ATOM 1704 O O . SER A 1 220 ? -17.065 2.116 8.748 1.00 90.69 220 SER A O 1
ATOM 1706 N N . ASP A 1 221 ? -19.038 1.876 9.798 1.00 88.81 221 ASP A N 1
ATOM 1707 C CA . ASP A 1 221 ? -19.387 3.298 9.704 1.00 88.81 221 ASP A CA 1
ATOM 1708 C C . ASP A 1 221 ? -18.421 4.188 10.503 1.00 88.81 221 ASP A C 1
ATOM 1710 O O . ASP A 1 221 ? -18.254 5.355 10.170 1.00 88.81 221 ASP A O 1
ATOM 1714 N N . GLU A 1 222 ? -17.734 3.631 11.505 1.00 91.31 222 GLU A N 1
ATOM 1715 C CA . GLU A 1 222 ? -16.683 4.319 12.263 1.00 91.31 222 GLU A CA 1
ATOM 1716 C C . GLU A 1 222 ? -15.391 4.484 11.446 1.00 91.31 222 GLU A C 1
ATOM 1718 O O . GLU A 1 222 ? -14.720 5.504 11.567 1.00 91.31 222 GLU A O 1
ATOM 1723 N N . LEU A 1 223 ? -15.041 3.517 10.586 1.00 90.19 223 LEU A N 1
ATOM 1724 C CA . LEU A 1 223 ? -13.844 3.583 9.738 1.00 90.19 223 LEU A CA 1
ATOM 1725 C C . LEU A 1 223 ? -14.073 4.402 8.456 1.00 90.19 223 LEU A C 1
ATOM 1727 O O . LEU A 1 223 ? -13.151 5.039 7.948 1.00 90.19 223 LEU A O 1
ATOM 1731 N N . ARG A 1 224 ? -15.303 4.406 7.928 1.00 85.94 224 ARG A N 1
ATOM 1732 C CA . ARG A 1 224 ? -15.673 5.092 6.675 1.00 85.94 224 ARG A CA 1
ATOM 1733 C C . ARG A 1 224 ? -15.202 6.549 6.549 1.00 85.94 224 ARG A C 1
ATOM 1735 O O . ARG A 1 224 ? -14.707 6.881 5.476 1.00 85.94 224 ARG A O 1
ATOM 1742 N N . PRO A 1 225 ? -15.310 7.412 7.576 1.00 86.62 225 PRO A N 1
ATOM 1743 C CA . PRO A 1 225 ? -14.879 8.809 7.497 1.00 86.62 225 PRO A CA 1
ATOM 1744 C C . PRO A 1 225 ? -13.398 8.990 7.149 1.00 86.62 225 PRO A C 1
ATOM 1746 O O . PRO A 1 225 ? -13.004 10.051 6.673 1.00 86.62 225 PRO A O 1
ATOM 1749 N N . TYR A 1 226 ? -12.577 7.966 7.383 1.00 84.81 226 TYR A N 1
ATOM 1750 C CA . TYR A 1 226 ? -11.142 7.990 7.119 1.00 84.81 226 TYR A CA 1
ATOM 1751 C C . TYR A 1 226 ? -10.768 7.383 5.760 1.00 84.81 226 TYR A C 1
ATOM 1753 O O . TYR A 1 226 ? -9.603 7.424 5.384 1.00 84.81 226 TYR A O 1
ATOM 1761 N N . LEU A 1 227 ? -11.737 6.838 5.017 1.00 80.62 227 LEU A N 1
ATOM 1762 C CA . LEU A 1 227 ? -11.548 6.224 3.703 1.00 80.62 227 LEU A CA 1
ATOM 1763 C C . LEU A 1 227 ? -12.194 7.112 2.631 1.00 80.62 227 LEU A C 1
ATOM 1765 O O . LEU A 1 227 ? -13.347 6.878 2.268 1.00 80.62 227 LEU A O 1
ATOM 1769 N N . PRO A 1 228 ? -11.486 8.123 2.099 1.00 68.44 228 PRO A N 1
ATOM 1770 C CA . PRO A 1 228 ? -12.071 9.138 1.224 1.00 68.44 228 PRO A CA 1
ATOM 1771 C C . PRO A 1 228 ? -12.280 8.634 -0.212 1.00 68.44 228 PRO A C 1
ATOM 1773 O O . PRO A 1 228 ? -12.103 9.392 -1.152 1.00 68.44 228 PRO A O 1
ATOM 1776 N N . VAL A 1 229 ? -12.588 7.354 -0.422 1.00 66.06 229 VAL A N 1
ATOM 1777 C CA . VAL A 1 229 ? -12.564 6.712 -1.743 1.00 66.06 229 VAL A CA 1
ATOM 1778 C C . VAL A 1 229 ? -13.884 5.982 -1.983 1.00 66.06 229 VAL A C 1
ATOM 1780 O O . VAL A 1 229 ? -14.351 5.225 -1.124 1.00 66.06 229 VAL A O 1
ATOM 1783 N N . ARG A 1 230 ? -14.500 6.171 -3.157 1.00 56.53 230 ARG A N 1
ATOM 1784 C CA . ARG A 1 230 ? -15.634 5.327 -3.563 1.00 56.53 230 ARG A CA 1
ATOM 1785 C C . ARG A 1 230 ? -15.114 3.942 -3.912 1.00 56.53 230 ARG A C 1
ATOM 1787 O O . ARG A 1 230 ? -14.056 3.799 -4.514 1.00 56.53 230 ARG A O 1
ATOM 1794 N N . ARG A 1 231 ? -15.896 2.906 -3.603 1.00 52.41 231 ARG A N 1
ATOM 1795 C CA . ARG A 1 231 ? -15.754 1.669 -4.374 1.00 52.41 231 ARG A CA 1
ATOM 1796 C C . ARG A 1 231 ? -16.174 1.965 -5.804 1.00 52.41 231 ARG A C 1
ATOM 1798 O O . ARG A 1 231 ? -17.283 2.480 -5.993 1.00 52.41 231 ARG A O 1
ATOM 1805 N N . SER A 1 232 ? -15.325 1.628 -6.769 1.00 45.16 232 SER A N 1
ATOM 1806 C CA . SER A 1 232 ? -15.782 1.457 -8.140 1.00 45.16 232 SER A CA 1
ATOM 1807 C C . SER A 1 232 ? -16.925 0.433 -8.138 1.00 45.16 232 SER A C 1
ATOM 1809 O O . SER A 1 232 ? -16.950 -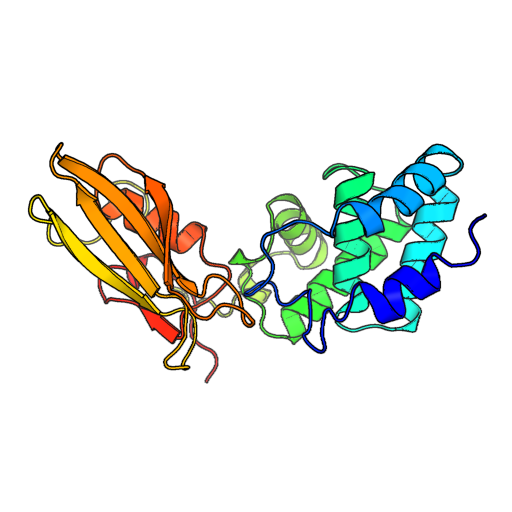0.502 -7.329 1.00 45.16 232 SER A O 1
ATOM 1811 N N . ARG A 1 233 ? -17.966 0.736 -8.915 1.00 42.94 233 ARG A N 1
ATOM 1812 C CA . ARG A 1 233 ? -19.179 -0.085 -9.015 1.00 42.94 233 ARG A CA 1
ATOM 1813 C C . ARG A 1 233 ? -18.948 -1.295 -9.897 1.00 42.94 233 ARG A C 1
ATOM 1815 O O . ARG A 1 233 ? -18.284 -1.118 -10.936 1.00 42.94 233 ARG A O 1
#

Radius of gyration: 19.75 Å; chains: 1; bounding box: 48×42×54 Å

pLDDT: mean 79.16, std 16.07, range [39.0, 98.06]